Protein AF-A0A8T8I418-F1 (afdb_monomer_lite)

Foldseek 3Di:
DVQLVVLVVVLVVCVVVVNLVSSLVSLVVSLVVLVVVCVVPVVPRLLVNLVSLQSNLVSCVSVVNLVSSLVSLVSSLVSLVVVCVVPVPPRLLVNLVSLQSNLVSCVVVVVLVSSLVSLVVSLVSLVVVCVPDPDPCLQVNLSSLLSNLVSCVVVVVNVVSPVSPVSSLVSLVVVCVVPVVVRVVVNVSD

InterPro domains:
  IPR011990 Tetratricopeptide-like helical domain superfamily [G3DSA:1.25.40.10] (1-85)
  IPR011990 Tetratricopeptide-like helical domain superfamily [G3DSA:1.25.40.10] (86-190)
  IPR011990 Tetratricopeptide-like helical domain superfamily [SSF48452] (49-178)

Secondary structure (DSSP, 8-state):
-HHHHHHHHHHHHHHHTT-HHHHHHHHHHHHHHHHHHHHH-HHHHHHHHHHHHHHHHHHHHHTT-HHHHHHHHHHHHHHHHHHHHH-HHHHHHHHHHHHHHHHHHHHHTT-HHHHHHHHHHHHHHHHHHHTTS-STTHHHHHHHHHHHHHHHHHTT-HHHHHHHHHHHHHHHHHHHHH-HHHHHHHHHH-

Radius of gyration: 17.34 Å; chains: 1; bounding box: 44×36×46 Å

Structure (mmCIF, N/CA/C/O backbone):
data_AF-A0A8T8I418-F1
#
_entry.id   AF-A0A8T8I418-F1
#
loop_
_atom_site.group_PDB
_atom_site.id
_atom_site.type_symbol
_atom_site.label_atom_id
_atom_site.label_alt_id
_atom_site.label_comp_id
_atom_site.label_asym_id
_atom_site.label_entity_id
_atom_site.label_seq_id
_atom_site.pdbx_PDB_ins_code
_atom_site.Cartn_x
_atom_site.Cartn_y
_atom_site.Cartn_z
_atom_site.occupancy
_atom_site.B_iso_or_equiv
_atom_site.auth_seq_id
_atom_site.auth_comp_id
_atom_site.auth_asym_id
_atom_site.auth_atom_id
_atom_site.pdbx_PDB_model_num
ATOM 1 N N . ASN A 1 1 ? 9.747 7.419 -20.511 1.00 74.56 1 ASN A N 1
ATOM 2 C CA . ASN A 1 1 ? 8.479 7.657 -19.805 1.00 74.56 1 ASN A CA 1
ATOM 3 C C . ASN A 1 1 ? 7.263 6.976 -20.473 1.00 74.56 1 ASN A C 1
ATOM 5 O O . ASN A 1 1 ? 6.855 5.932 -19.988 1.00 74.56 1 ASN A O 1
ATOM 9 N N . MET A 1 2 ? 6.770 7.435 -21.639 1.00 86.38 2 MET A N 1
ATOM 10 C CA . MET A 1 2 ? 5.509 6.963 -22.276 1.00 86.38 2 MET A CA 1
ATOM 11 C C . MET A 1 2 ? 5.325 5.432 -22.403 1.00 86.38 2 MET A C 1
ATOM 13 O O . MET A 1 2 ? 4.229 4.919 -22.202 1.00 86.38 2 MET A O 1
ATOM 17 N N . ARG A 1 3 ? 6.383 4.666 -22.715 1.00 88.88 3 ARG A N 1
ATOM 18 C CA . ARG A 1 3 ? 6.287 3.195 -22.812 1.00 88.88 3 ARG A CA 1
ATOM 19 C C . ARG A 1 3 ? 5.953 2.527 -21.471 1.00 88.88 3 ARG A C 1
ATOM 21 O O . ARG A 1 3 ? 5.201 1.561 -21.469 1.00 88.88 3 ARG A O 1
ATOM 28 N N . ALA A 1 4 ? 6.502 3.017 -20.360 1.00 85.69 4 ALA A N 1
ATOM 29 C CA . ALA A 1 4 ? 6.227 2.452 -19.038 1.00 85.69 4 ALA A CA 1
ATOM 30 C C . ALA A 1 4 ? 4.772 2.716 -18.621 1.00 85.69 4 ALA A C 1
ATOM 32 O O . ALA A 1 4 ? 4.088 1.799 -18.189 1.00 85.69 4 ALA A O 1
ATOM 33 N N . GLU A 1 5 ? 4.264 3.925 -18.871 1.00 87.94 5 GLU A N 1
ATOM 34 C CA . GLU A 1 5 ? 2.866 4.291 -18.587 1.00 87.94 5 GLU A CA 1
ATOM 35 C C . GLU A 1 5 ? 1.864 3.450 -19.397 1.00 87.94 5 GLU A C 1
ATOM 37 O O . GLU A 1 5 ? 0.821 3.037 -18.889 1.00 87.94 5 GLU A O 1
ATOM 42 N N . LEU A 1 6 ? 2.190 3.145 -20.658 1.00 90.06 6 LEU A N 1
ATOM 43 C CA . LEU A 1 6 ? 1.378 2.245 -21.479 1.00 90.06 6 LEU A CA 1
ATOM 44 C C . LEU A 1 6 ? 1.355 0.821 -20.914 1.00 90.06 6 LEU A C 1
ATOM 46 O O . LEU A 1 6 ? 0.295 0.197 -20.892 1.00 90.06 6 LEU A O 1
ATOM 50 N N . LEU A 1 7 ? 2.495 0.321 -20.433 1.00 91.00 7 LEU A N 1
ATOM 51 C CA . LEU A 1 7 ? 2.575 -0.986 -19.780 1.00 91.00 7 LEU A CA 1
ATOM 52 C C . LEU A 1 7 ? 1.772 -1.007 -18.466 1.00 91.00 7 LEU A C 1
ATOM 54 O O . LEU A 1 7 ? 1.062 -1.983 -18.226 1.00 91.00 7 LEU A O 1
ATOM 58 N N . ASP A 1 8 ? 1.798 0.079 -17.680 1.00 83.12 8 ASP A N 1
ATOM 59 C CA . ASP A 1 8 ? 0.952 0.298 -16.488 1.00 83.12 8 ASP A CA 1
ATOM 60 C C . ASP A 1 8 ? -0.546 0.207 -16.818 1.00 83.12 8 ASP A C 1
ATOM 62 O O . ASP A 1 8 ? -1.317 -0.471 -16.133 1.00 83.12 8 ASP A O 1
ATOM 66 N N . GLY A 1 9 ? -0.976 0.854 -17.904 1.00 86.88 9 GLY A N 1
ATOM 67 C CA . GLY A 1 9 ? -2.347 0.741 -18.407 1.00 86.88 9 GLY A CA 1
ATOM 68 C C . GLY A 1 9 ? -2.694 -0.672 -18.887 1.00 86.88 9 GLY A C 1
ATOM 69 O O . GLY A 1 9 ? -3.746 -1.208 -18.535 1.00 86.88 9 GLY A O 1
ATOM 70 N N . GLN A 1 10 ? -1.796 -1.295 -19.652 1.00 91.00 10 GLN A N 1
ATOM 71 C CA . GLN A 1 10 ? -1.989 -2.634 -20.205 1.00 91.00 10 GLN A CA 1
ATOM 72 C C . GLN A 1 10 ? -2.127 -3.694 -19.107 1.00 91.00 10 GLN A C 1
ATOM 74 O O . GLN A 1 10 ? -3.020 -4.534 -19.189 1.00 91.00 10 GLN A O 1
ATOM 79 N N . SER A 1 11 ? -1.289 -3.645 -18.070 1.00 89.25 11 SER A N 1
ATOM 80 C CA . SER A 1 11 ? -1.366 -4.586 -16.947 1.00 89.25 11 SER A CA 1
ATOM 81 C C . SER A 1 11 ? -2.719 -4.539 -16.246 1.00 89.25 11 SER A C 1
ATOM 83 O O . SER A 1 11 ? -3.331 -5.584 -16.030 1.00 89.25 11 SER A O 1
ATOM 85 N N . ARG A 1 12 ? -3.238 -3.335 -15.964 1.00 87.69 12 ARG A N 1
ATOM 86 C CA . ARG A 1 12 ? -4.555 -3.175 -15.328 1.00 87.69 12 ARG A CA 1
ATOM 87 C C . ARG A 1 12 ? -5.670 -3.807 -16.161 1.00 87.69 12 ARG A C 1
ATOM 89 O O . ARG A 1 12 ? -6.530 -4.490 -15.613 1.00 87.69 12 ARG A O 1
ATOM 96 N N . ALA A 1 13 ? -5.625 -3.636 -17.483 1.00 89.94 13 ALA A N 1
ATOM 97 C CA . ALA A 1 13 ? -6.574 -4.278 -18.391 1.00 89.94 13 ALA A CA 1
ATOM 98 C C . ALA A 1 13 ? -6.399 -5.807 -18.454 1.00 89.94 13 ALA A C 1
ATOM 100 O O . ALA A 1 13 ? -7.372 -6.542 -18.573 1.00 89.94 13 ALA A O 1
ATOM 101 N N . LEU A 1 14 ? -5.168 -6.314 -18.374 1.00 92.25 14 LEU A N 1
ATOM 102 C CA . LEU A 1 14 ? -4.906 -7.755 -18.370 1.00 92.25 14 LEU A CA 1
ATOM 103 C C . LEU A 1 14 ? -5.371 -8.418 -17.068 1.00 92.25 14 LEU A C 1
ATOM 105 O O . LEU A 1 14 ? -5.985 -9.483 -17.127 1.00 92.25 14 LEU A O 1
ATOM 109 N N . SER A 1 15 ? -5.131 -7.791 -15.914 1.00 86.44 15 SER A N 1
ATOM 110 C CA . SER A 1 15 ? -5.594 -8.298 -14.616 1.00 86.44 15 SER A CA 1
ATOM 111 C C . SER A 1 15 ? -7.127 -8.347 -14.550 1.00 86.44 15 SER A C 1
ATOM 113 O O . SER A 1 15 ? -7.681 -9.385 -14.185 1.00 86.44 15 SER A O 1
ATOM 115 N N . SER A 1 16 ? -7.831 -7.313 -15.037 1.00 89.75 16 SER A N 1
ATOM 116 C CA . SER A 1 16 ? -9.306 -7.317 -15.077 1.00 89.75 16 SER A CA 1
ATOM 117 C C . SER A 1 16 ? -9.894 -8.404 -15.989 1.00 89.75 16 SER A C 1
ATOM 119 O O . SER A 1 16 ? -11.000 -8.883 -15.747 1.00 89.75 16 SER A O 1
ATOM 121 N N . LEU A 1 17 ? -9.138 -8.850 -16.997 1.00 93.31 17 LEU A N 1
ATOM 122 C CA . LEU A 1 17 ? -9.476 -9.989 -17.859 1.00 93.31 17 LEU A CA 1
ATOM 123 C C . LEU A 1 17 ? -9.032 -11.349 -17.283 1.00 93.31 17 LEU A C 1
ATOM 125 O O . LEU A 1 17 ? -9.117 -12.366 -17.970 1.00 93.31 17 LEU A O 1
ATOM 129 N N . GLY A 1 18 ? -8.510 -11.389 -16.054 1.00 91.69 18 GLY A N 1
ATOM 130 C CA . GLY A 1 18 ? -7.998 -12.602 -15.408 1.00 91.69 18 GLY A CA 1
ATOM 131 C C . GLY A 1 18 ? -6.650 -13.091 -15.952 1.00 91.69 18 GLY A C 1
ATOM 132 O O . GLY A 1 18 ? -6.161 -14.145 -15.542 1.00 91.69 18 GLY A O 1
ATOM 133 N N . ARG A 1 19 ? -6.001 -12.331 -16.844 1.00 94.75 19 ARG A N 1
ATOM 134 C CA . ARG A 1 19 ? -4.705 -12.659 -17.464 1.00 94.75 19 ARG A CA 1
ATOM 135 C C . ARG A 1 19 ? -3.535 -12.232 -16.572 1.00 94.75 19 ARG A C 1
ATOM 137 O O . ARG A 1 19 ? -2.648 -11.488 -16.987 1.00 94.75 19 ARG A O 1
ATOM 144 N N . ARG A 1 20 ? -3.524 -12.729 -15.333 1.00 93.56 20 ARG A N 1
ATOM 145 C CA . ARG A 1 20 ? -2.591 -12.321 -14.260 1.00 93.56 20 ARG A CA 1
ATOM 146 C C . ARG A 1 20 ? -1.110 -12.486 -14.630 1.00 93.56 20 ARG A C 1
ATOM 148 O O . ARG A 1 20 ? -0.298 -11.617 -14.334 1.00 93.56 20 ARG A O 1
ATOM 155 N N . GLY A 1 21 ? -0.752 -13.558 -15.343 1.00 95.12 21 GLY A N 1
ATOM 156 C CA . GLY A 1 21 ? 0.629 -13.778 -15.803 1.00 95.12 21 GLY A CA 1
ATOM 157 C C . GLY A 1 21 ? 1.107 -12.760 -16.848 1.00 95.12 21 GLY A C 1
ATOM 158 O O . GLY A 1 21 ? 2.274 -12.357 -16.842 1.00 95.12 21 GLY A O 1
ATOM 159 N N . ASP A 1 22 ? 0.203 -12.295 -17.711 1.00 94.56 22 ASP A N 1
ATOM 160 C CA . ASP A 1 22 ? 0.519 -11.262 -18.697 1.00 94.56 22 ASP A CA 1
ATOM 161 C C . ASP A 1 22 ? 0.625 -9.890 -18.020 1.00 94.56 22 ASP A C 1
ATOM 163 O O . ASP A 1 22 ? 1.558 -9.141 -18.303 1.00 94.56 22 ASP A O 1
ATOM 167 N N . ALA A 1 23 ? -0.274 -9.596 -17.071 1.00 93.69 23 ALA A N 1
ATOM 168 C CA . ALA A 1 23 ? -0.218 -8.387 -16.249 1.00 93.69 23 ALA A CA 1
ATOM 169 C C . ALA A 1 23 ? 1.125 -8.276 -15.504 1.00 93.69 23 ALA A C 1
ATOM 171 O O . ALA A 1 23 ? 1.819 -7.261 -15.602 1.00 93.69 23 ALA A O 1
ATOM 172 N N . TYR A 1 24 ? 1.553 -9.366 -14.858 1.00 96.56 24 TYR A N 1
ATOM 173 C CA . TYR A 1 24 ? 2.873 -9.478 -14.236 1.00 96.56 24 TYR A CA 1
ATOM 174 C C . TYR A 1 24 ? 4.015 -9.189 -15.221 1.00 96.56 24 TYR A C 1
ATOM 176 O O . TYR A 1 24 ? 4.930 -8.426 -14.908 1.00 96.56 24 TYR A O 1
ATOM 184 N N . THR A 1 25 ? 3.959 -9.759 -16.428 1.00 96.56 25 THR A N 1
ATOM 185 C CA . THR A 1 25 ? 5.002 -9.563 -17.446 1.00 96.56 25 THR A CA 1
ATOM 186 C C . THR A 1 25 ? 5.088 -8.099 -17.884 1.00 96.56 25 THR A C 1
ATOM 188 O O . THR A 1 25 ? 6.187 -7.541 -17.907 1.00 96.56 25 THR A O 1
ATOM 191 N N . SER A 1 26 ? 3.947 -7.448 -18.141 1.00 94.50 26 SER A N 1
ATOM 192 C CA . SER A 1 26 ? 3.893 -6.015 -18.456 1.00 94.50 26 SER A CA 1
ATOM 193 C C . SER A 1 26 ? 4.465 -5.153 -17.324 1.00 94.50 26 SER A C 1
ATOM 195 O O . SER A 1 26 ? 5.226 -4.225 -17.593 1.00 94.50 26 SER A O 1
ATOM 197 N N . MET A 1 27 ? 4.159 -5.469 -16.061 1.00 95.31 27 MET A N 1
ATOM 198 C CA . MET A 1 27 ? 4.665 -4.704 -14.909 1.00 95.31 27 MET A CA 1
ATOM 199 C C . MET A 1 27 ? 6.155 -4.874 -14.691 1.00 95.31 27 MET A C 1
ATOM 201 O O . MET A 1 27 ? 6.855 -3.897 -14.424 1.00 95.31 27 MET A O 1
ATOM 205 N N . ARG A 1 28 ? 6.670 -6.089 -14.879 1.00 97.06 28 ARG A N 1
ATOM 206 C CA . ARG A 1 28 ? 8.108 -6.331 -14.802 1.00 97.06 28 ARG A CA 1
ATOM 207 C C . ARG A 1 28 ? 8.863 -5.489 -15.831 1.00 97.06 28 ARG A C 1
ATOM 209 O O . ARG A 1 28 ? 9.886 -4.892 -15.505 1.00 97.06 28 ARG A O 1
ATOM 216 N N . GLU A 1 29 ? 8.353 -5.406 -17.061 1.00 96.75 29 GLU A N 1
ATOM 217 C CA . GLU A 1 29 ? 8.936 -4.545 -18.097 1.00 96.75 29 GLU A CA 1
ATOM 218 C C . GLU A 1 29 ? 8.852 -3.054 -17.739 1.00 96.75 29 GLU A C 1
ATOM 220 O O . GLU A 1 29 ? 9.838 -2.333 -17.915 1.00 96.75 29 GLU A O 1
ATOM 225 N N . ALA A 1 30 ? 7.717 -2.594 -17.202 1.00 96.00 30 ALA A N 1
ATOM 226 C CA . ALA A 1 30 ? 7.544 -1.206 -16.772 1.00 96.00 30 ALA A CA 1
ATOM 227 C C . ALA A 1 30 ? 8.577 -0.815 -15.702 1.00 96.00 30 ALA A C 1
ATOM 229 O O . ALA A 1 30 ? 9.257 0.203 -15.850 1.00 96.00 30 ALA A O 1
ATOM 230 N N . VAL A 1 31 ? 8.769 -1.662 -14.683 1.00 97.50 31 VAL A N 1
ATOM 231 C CA . VAL A 1 31 ? 9.765 -1.450 -13.620 1.00 97.50 31 VAL A CA 1
ATOM 232 C C . VAL A 1 31 ? 11.187 -1.419 -14.181 1.00 97.50 31 VAL A C 1
ATOM 234 O O . VAL A 1 31 ? 11.958 -0.536 -13.814 1.00 97.50 31 VAL A O 1
ATOM 237 N N . ILE A 1 32 ? 11.549 -2.323 -15.100 1.00 97.25 32 ILE A N 1
ATOM 238 C CA . ILE A 1 32 ? 12.883 -2.3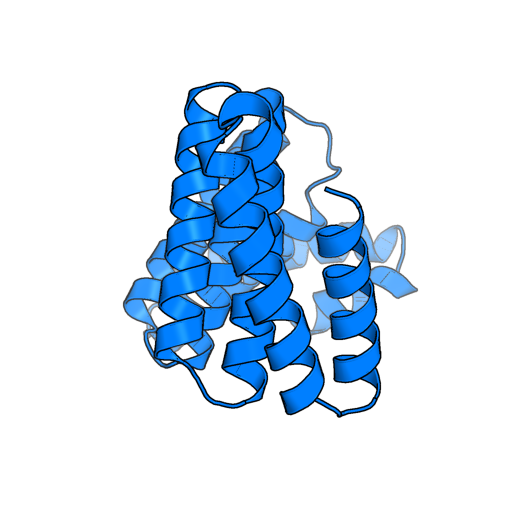19 -15.730 1.00 97.25 32 ILE A CA 1
ATOM 239 C C . ILE A 1 32 ? 13.144 -0.984 -16.441 1.00 97.25 32 ILE A C 1
ATOM 241 O O . ILE A 1 32 ? 14.204 -0.383 -16.255 1.00 97.25 32 ILE A O 1
ATOM 245 N N . ILE A 1 33 ? 12.173 -0.494 -17.216 1.00 96.31 33 ILE A N 1
ATOM 246 C CA . ILE A 1 33 ? 12.288 0.786 -17.926 1.00 96.31 33 ILE A CA 1
ATOM 247 C C . ILE A 1 33 ? 12.384 1.947 -16.929 1.00 96.31 33 ILE A C 1
ATOM 249 O O . ILE A 1 33 ? 13.255 2.804 -17.069 1.00 96.31 33 ILE A O 1
ATOM 253 N N . ARG A 1 34 ? 11.526 1.976 -15.902 1.00 95.56 34 ARG A N 1
ATOM 254 C CA . ARG A 1 34 ? 11.532 3.026 -14.872 1.00 95.56 34 ARG A CA 1
ATOM 255 C C . ARG A 1 34 ? 12.837 3.074 -14.090 1.00 95.56 34 ARG A C 1
ATOM 257 O O . ARG A 1 34 ? 13.337 4.164 -13.845 1.00 95.56 34 ARG A O 1
ATOM 264 N N . ARG A 1 35 ? 13.437 1.925 -13.766 1.00 96.44 35 ARG A N 1
ATOM 265 C CA . ARG A 1 35 ? 14.757 1.875 -13.117 1.00 96.44 35 ARG A CA 1
ATOM 266 C C . ARG A 1 35 ? 15.831 2.524 -13.980 1.00 96.44 35 ARG A C 1
ATOM 268 O O . ARG A 1 35 ? 16.615 3.318 -13.477 1.00 96.44 35 ARG A O 1
ATOM 275 N N . GLN A 1 36 ? 15.856 2.215 -15.276 1.00 96.38 36 GLN A N 1
ATOM 276 C CA . GLN A 1 36 ? 16.820 2.822 -16.198 1.00 96.38 36 GLN A CA 1
ATOM 277 C C . GLN A 1 36 ? 16.638 4.340 -16.294 1.00 96.38 36 GLN A C 1
ATOM 279 O O . GLN A 1 36 ? 17.623 5.072 -16.298 1.00 96.38 36 GLN A O 1
ATOM 284 N N . LEU A 1 37 ? 15.390 4.813 -16.329 1.00 95.38 37 LEU A N 1
ATOM 285 C CA . LEU A 1 37 ? 15.078 6.241 -16.361 1.00 95.38 37 LEU A CA 1
ATOM 286 C C . LEU A 1 37 ? 15.461 6.945 -15.051 1.00 95.38 37 LEU A C 1
ATOM 288 O O . LEU A 1 37 ? 16.086 8.000 -15.102 1.00 95.38 37 LEU A O 1
ATOM 292 N N . ALA A 1 38 ? 15.173 6.337 -13.898 1.00 94.75 38 ALA A N 1
ATOM 293 C CA . ALA A 1 38 ? 15.548 6.861 -12.585 1.00 94.75 38 ALA A CA 1
ATOM 294 C C . ALA A 1 38 ? 17.068 6.922 -12.380 1.00 94.75 38 ALA A C 1
ATOM 296 O O . ALA A 1 38 ? 17.550 7.840 -11.732 1.00 94.75 38 ALA A O 1
ATOM 297 N N . LEU A 1 39 ? 17.840 6.005 -12.973 1.00 94.81 39 LEU A N 1
ATOM 298 C CA . LEU A 1 39 ? 19.305 6.096 -12.971 1.00 94.81 39 LEU A CA 1
ATOM 299 C C . LEU A 1 39 ? 19.829 7.273 -13.807 1.00 94.81 39 LEU A C 1
ATOM 301 O O . LEU A 1 39 ? 20.892 7.806 -13.506 1.00 94.81 39 LEU A O 1
ATOM 305 N N . GLN A 1 40 ? 19.113 7.658 -14.867 1.00 94.56 40 GLN A N 1
ATOM 306 C CA . GLN A 1 40 ? 19.508 8.762 -15.745 1.00 94.56 40 GLN A CA 1
ATOM 307 C C . GLN A 1 40 ? 19.067 10.120 -15.196 1.00 94.56 40 GLN A C 1
ATOM 309 O O . GLN A 1 40 ? 19.822 11.081 -15.292 1.00 94.56 40 GLN A O 1
ATOM 314 N N . ASN A 1 41 ? 17.857 10.195 -14.634 1.00 92.44 41 ASN A N 1
ATOM 315 C CA . ASN A 1 41 ? 17.252 11.423 -14.119 1.00 92.44 41 ASN A CA 1
ATOM 316 C C . ASN A 1 41 ? 16.503 11.138 -12.799 1.00 92.44 41 ASN A C 1
ATOM 318 O O . ASN A 1 41 ? 15.273 11.029 -12.805 1.00 92.44 41 ASN A O 1
ATOM 322 N N . PRO A 1 42 ? 17.216 10.991 -11.665 1.00 89.62 42 PRO A N 1
ATOM 323 C CA . PRO A 1 42 ? 16.603 10.614 -10.389 1.00 89.62 42 PRO A CA 1
ATOM 324 C C . PRO A 1 42 ? 15.469 11.550 -9.955 1.00 89.62 42 PRO A C 1
ATOM 326 O O . PRO A 1 42 ? 14.396 11.079 -9.574 1.00 89.62 42 PRO A O 1
ATOM 329 N N . ASP A 1 43 ? 15.669 12.861 -10.088 1.00 86.25 43 ASP A N 1
ATOM 330 C CA . ASP A 1 43 ? 14.738 13.879 -9.585 1.00 86.25 43 ASP A CA 1
ATOM 331 C C . ASP A 1 43 ? 13.359 13.829 -10.262 1.00 86.25 43 ASP A C 1
ATOM 333 O O . ASP A 1 43 ? 12.350 14.143 -9.637 1.00 86.25 43 ASP A O 1
ATOM 337 N N . SER A 1 44 ? 13.291 13.420 -11.534 1.00 87.44 44 SER A N 1
ATOM 338 C CA . SER A 1 44 ? 12.038 13.399 -12.300 1.00 87.44 44 SER A CA 1
ATOM 339 C C . SER A 1 44 ? 11.405 12.014 -12.431 1.00 87.44 44 SER A C 1
ATOM 341 O O . SER A 1 44 ? 10.207 11.915 -12.693 1.00 87.44 44 SER A O 1
ATOM 343 N N . GLU A 1 45 ? 12.174 10.935 -12.271 1.00 92.25 45 GLU A N 1
ATOM 344 C CA . GLU A 1 45 ? 11.717 9.581 -12.618 1.00 92.25 45 GLU A CA 1
ATOM 345 C C . GLU A 1 45 ? 11.530 8.656 -11.404 1.00 92.25 45 GLU A C 1
ATOM 347 O O . GLU A 1 45 ? 10.847 7.635 -11.517 1.00 92.25 45 GLU A O 1
ATOM 352 N N . THR A 1 46 ? 12.062 9.004 -10.226 1.00 93.38 46 THR A N 1
ATOM 353 C CA . THR A 1 46 ? 11.912 8.198 -8.994 1.00 93.38 46 THR A CA 1
ATOM 354 C C . THR A 1 46 ? 10.457 8.062 -8.547 1.00 93.38 46 THR A C 1
ATOM 356 O O . THR A 1 46 ? 10.028 6.962 -8.201 1.00 93.38 46 THR A O 1
ATOM 359 N N . HIS A 1 47 ? 9.656 9.127 -8.642 1.00 93.56 47 HIS A N 1
ATOM 360 C CA . HIS A 1 47 ? 8.221 9.055 -8.349 1.00 93.56 47 HIS A CA 1
ATOM 361 C C . HIS A 1 47 ? 7.496 8.050 -9.262 1.00 93.56 47 HIS A C 1
ATOM 363 O O . HIS A 1 47 ? 6.732 7.208 -8.790 1.00 93.56 47 HIS A O 1
ATOM 369 N N . GLY A 1 48 ? 7.782 8.086 -10.567 1.00 93.12 48 GLY A N 1
ATOM 370 C CA . GLY A 1 48 ? 7.219 7.138 -11.529 1.00 93.12 48 GLY A CA 1
ATOM 371 C C . GLY A 1 48 ? 7.675 5.697 -11.280 1.00 93.12 48 GLY A C 1
ATOM 372 O O . GLY A 1 48 ? 6.890 4.767 -11.453 1.00 93.12 48 GLY A O 1
ATOM 373 N N . LEU A 1 49 ? 8.921 5.502 -10.836 1.00 96.31 49 LEU A N 1
ATOM 374 C CA . LEU A 1 49 ? 9.423 4.192 -10.423 1.00 96.31 49 LEU A CA 1
ATOM 375 C C . LEU A 1 49 ? 8.657 3.645 -9.211 1.00 96.31 49 LEU A C 1
ATOM 377 O O . LEU A 1 49 ? 8.264 2.480 -9.241 1.00 96.31 49 LEU A O 1
ATOM 381 N N . ALA A 1 50 ? 8.395 4.466 -8.191 1.00 96.75 50 ALA A N 1
ATOM 382 C CA . ALA A 1 50 ? 7.632 4.047 -7.013 1.00 96.75 50 ALA A CA 1
ATOM 383 C C . ALA A 1 50 ? 6.208 3.583 -7.374 1.00 96.75 50 ALA A C 1
ATOM 385 O O . ALA A 1 50 ? 5.759 2.542 -6.892 1.00 96.75 50 ALA A O 1
ATOM 386 N N . ILE A 1 51 ? 5.532 4.290 -8.289 1.00 93.38 51 ILE A N 1
ATOM 387 C CA . ILE A 1 51 ? 4.207 3.894 -8.796 1.00 93.38 51 ILE A CA 1
ATOM 388 C C . ILE A 1 51 ? 4.270 2.524 -9.485 1.00 93.38 51 ILE A C 1
ATOM 390 O O . ILE A 1 51 ? 3.491 1.627 -9.155 1.00 93.38 51 ILE A O 1
ATOM 394 N N . SER A 1 52 ? 5.198 2.331 -10.429 1.00 95.12 52 SER A N 1
ATOM 395 C CA . SER A 1 52 ? 5.303 1.055 -11.149 1.00 95.12 52 SER A CA 1
ATOM 396 C C . SER A 1 52 ? 5.718 -0.099 -10.225 1.00 95.12 52 SER A C 1
ATOM 398 O O . SER A 1 52 ? 5.252 -1.218 -10.421 1.00 95.12 52 SER A O 1
ATOM 400 N N . LEU A 1 53 ? 6.542 0.149 -9.198 1.00 97.94 53 LEU A N 1
ATOM 401 C CA . LEU A 1 53 ? 6.898 -0.851 -8.182 1.00 97.94 53 LEU A CA 1
ATOM 402 C C . LEU A 1 53 ? 5.688 -1.287 -7.344 1.00 97.94 53 LEU A C 1
ATOM 404 O O . LEU A 1 53 ? 5.502 -2.483 -7.133 1.00 97.94 53 LEU A O 1
ATOM 408 N N . ASN A 1 54 ? 4.837 -0.346 -6.926 1.00 95.19 54 ASN A N 1
ATOM 409 C CA . ASN A 1 54 ? 3.593 -0.632 -6.204 1.00 95.19 54 ASN A CA 1
ATOM 410 C C . ASN A 1 54 ? 2.648 -1.513 -7.051 1.00 95.19 54 ASN A C 1
ATOM 412 O O . ASN A 1 54 ? 2.197 -2.571 -6.611 1.00 95.19 54 ASN A O 1
ATOM 416 N N . ASN A 1 55 ? 2.442 -1.156 -8.323 1.00 93.25 55 ASN A N 1
ATOM 417 C CA . ASN A 1 55 ? 1.624 -1.956 -9.244 1.00 93.25 55 ASN A CA 1
ATOM 418 C C . ASN A 1 55 ? 2.233 -3.341 -9.519 1.00 93.25 55 ASN A C 1
ATOM 420 O O . ASN A 1 55 ? 1.522 -4.347 -9.571 1.00 93.25 55 ASN A O 1
ATOM 424 N N . PHE A 1 56 ? 3.556 -3.407 -9.681 1.00 97.12 56 PHE A N 1
ATOM 425 C CA . PHE A 1 56 ? 4.276 -4.664 -9.850 1.00 97.12 56 PHE A CA 1
ATOM 426 C C . PHE A 1 56 ? 4.154 -5.566 -8.622 1.00 97.12 56 PHE A C 1
ATOM 428 O O . PHE A 1 56 ? 4.029 -6.781 -8.783 1.00 97.12 56 PHE A O 1
ATOM 435 N N . ALA A 1 57 ? 4.128 -4.998 -7.414 1.00 97.00 57 ALA A N 1
ATOM 436 C CA . ALA A 1 57 ? 3.929 -5.761 -6.193 1.00 97.00 57 ALA A CA 1
ATOM 437 C C . ALA A 1 57 ? 2.569 -6.474 -6.188 1.00 97.00 57 ALA A C 1
ATOM 439 O O . ALA A 1 57 ? 2.516 -7.688 -5.986 1.00 97.00 57 ALA A O 1
ATOM 440 N N . PHE A 1 58 ? 1.482 -5.769 -6.512 1.00 92.44 58 PHE A N 1
ATOM 441 C CA . PHE A 1 58 ? 0.159 -6.393 -6.620 1.00 92.44 58 PHE A CA 1
ATOM 442 C C . PHE A 1 58 ? 0.094 -7.446 -7.732 1.00 92.44 58 PHE A C 1
ATOM 444 O O . PHE A 1 58 ? -0.366 -8.560 -7.488 1.00 92.44 58 PHE A O 1
ATOM 451 N N . ALA A 1 59 ? 0.628 -7.153 -8.922 1.00 94.19 59 ALA A N 1
ATOM 452 C CA . ALA A 1 59 ? 0.661 -8.127 -10.016 1.00 94.19 59 ALA A CA 1
ATOM 453 C C . ALA A 1 59 ? 1.478 -9.387 -9.660 1.00 94.19 59 ALA A C 1
ATOM 455 O O . ALA A 1 59 ? 1.134 -10.494 -10.072 1.00 94.19 59 ALA A O 1
ATOM 456 N N . SER A 1 60 ? 2.548 -9.236 -8.873 1.00 96.50 60 SER A N 1
ATOM 457 C CA . SER A 1 60 ? 3.357 -10.351 -8.364 1.00 96.50 60 SER A CA 1
ATOM 458 C C . SER A 1 60 ? 2.588 -11.177 -7.331 1.00 96.50 60 SER A C 1
ATOM 460 O O . SER A 1 60 ? 2.611 -12.409 -7.376 1.00 96.50 60 SER A O 1
ATOM 462 N N . LEU A 1 61 ? 1.853 -10.517 -6.434 1.00 92.69 61 LEU A N 1
ATOM 463 C CA . LEU A 1 61 ? 1.015 -11.180 -5.438 1.00 92.69 61 LEU A CA 1
ATOM 464 C C . LEU A 1 61 ? -0.103 -12.010 -6.085 1.00 92.69 61 LEU A C 1
ATOM 466 O O . LEU A 1 61 ? -0.322 -13.151 -5.683 1.00 92.69 61 LEU A O 1
ATOM 470 N N . GLU A 1 62 ? -0.751 -11.488 -7.130 1.00 91.12 62 GLU A N 1
ATOM 471 C CA . GLU A 1 62 ? -1.827 -12.172 -7.867 1.00 91.12 62 GLU A CA 1
ATOM 472 C C . GLU A 1 62 ? -1.407 -13.520 -8.479 1.00 91.12 62 GLU A C 1
ATOM 474 O O . GLU A 1 62 ? -2.253 -14.386 -8.718 1.00 91.12 62 GLU A O 1
ATOM 479 N N . ILE A 1 63 ? -0.110 -13.711 -8.733 1.00 94.88 63 ILE A N 1
ATOM 480 C CA . ILE A 1 63 ? 0.463 -14.969 -9.233 1.00 94.88 63 ILE A CA 1
ATOM 481 C C . ILE A 1 63 ? 1.230 -15.751 -8.153 1.00 94.88 63 ILE A C 1
ATOM 483 O O . ILE A 1 63 ? 1.979 -16.675 -8.472 1.00 94.88 63 ILE A O 1
ATOM 487 N N . GLY A 1 64 ? 1.066 -15.386 -6.878 1.00 94.50 64 GLY A N 1
ATOM 488 C CA . GLY A 1 64 ? 1.655 -16.077 -5.730 1.00 94.50 64 GLY A CA 1
ATOM 489 C C . GLY A 1 64 ? 3.134 -15.772 -5.476 1.00 94.50 64 GLY A C 1
ATOM 490 O O . GLY A 1 64 ? 3.772 -16.466 -4.685 1.00 94.50 64 GLY A O 1
ATOM 491 N N . ARG A 1 65 ? 3.710 -14.743 -6.110 1.00 97.00 65 ARG A N 1
ATOM 492 C CA . ARG A 1 65 ? 5.108 -14.330 -5.901 1.00 97.00 65 ARG A CA 1
ATOM 493 C C . ARG A 1 65 ? 5.235 -13.353 -4.735 1.00 97.00 65 ARG A C 1
ATOM 495 O O . ARG A 1 65 ? 5.590 -12.191 -4.906 1.00 97.00 65 ARG A O 1
ATOM 502 N N . VAL A 1 66 ? 4.949 -13.856 -3.538 1.00 95.81 66 VAL A N 1
ATOM 503 C CA . VAL A 1 66 ? 4.851 -13.060 -2.304 1.00 95.81 66 VAL A CA 1
ATOM 504 C C . VAL A 1 66 ? 6.140 -12.297 -1.978 1.00 95.81 66 VAL A C 1
ATOM 506 O O . VAL A 1 66 ? 6.088 -11.096 -1.739 1.00 95.81 66 VAL A O 1
ATOM 509 N N . GLU A 1 67 ? 7.303 -12.950 -2.007 1.00 96.75 67 GLU A N 1
ATOM 510 C CA . GLU A 1 67 ? 8.572 -12.282 -1.659 1.00 96.75 67 GLU A CA 1
ATOM 511 C C . GLU A 1 67 ? 8.981 -11.215 -2.686 1.00 96.75 67 GLU A C 1
ATOM 513 O O . GLU A 1 67 ? 9.521 -10.175 -2.319 1.00 96.75 67 GLU A O 1
ATOM 518 N N . GLU A 1 68 ? 8.680 -11.434 -3.971 1.00 97.75 68 GLU A N 1
ATOM 519 C CA . GLU A 1 68 ? 8.913 -10.435 -5.025 1.00 97.75 68 GLU A CA 1
ATOM 520 C C . GLU A 1 68 ? 7.986 -9.229 -4.845 1.00 97.75 68 GLU A C 1
ATOM 522 O O . GLU A 1 68 ? 8.427 -8.085 -4.967 1.00 97.75 68 GLU A O 1
ATOM 527 N N . ALA A 1 69 ? 6.725 -9.481 -4.480 1.00 97.31 69 ALA A N 1
ATOM 528 C CA . ALA A 1 69 ? 5.776 -8.430 -4.157 1.00 97.31 69 ALA A CA 1
ATOM 529 C C . ALA A 1 69 ? 6.248 -7.586 -2.968 1.00 97.31 69 ALA A C 1
ATOM 531 O O . ALA A 1 69 ? 6.255 -6.358 -3.047 1.00 97.31 69 ALA A O 1
ATOM 532 N N . LEU A 1 70 ? 6.675 -8.236 -1.881 1.00 97.44 70 LEU A N 1
ATOM 533 C CA . LEU A 1 70 ? 7.166 -7.552 -0.685 1.00 97.44 70 LEU A CA 1
ATOM 534 C C . LEU A 1 70 ? 8.405 -6.714 -0.996 1.00 97.44 70 LEU A C 1
ATOM 536 O O . LEU A 1 70 ? 8.438 -5.542 -0.636 1.00 97.44 70 LEU A O 1
ATOM 540 N N . ALA A 1 71 ? 9.378 -7.268 -1.724 1.00 97.75 71 ALA A N 1
ATOM 541 C CA . ALA A 1 71 ? 10.575 -6.531 -2.118 1.00 97.75 71 ALA A CA 1
ATOM 542 C C . ALA A 1 71 ? 10.236 -5.271 -2.933 1.00 97.75 71 ALA A C 1
ATOM 544 O O . ALA A 1 71 ? 10.743 -4.189 -2.635 1.00 97.75 71 ALA A O 1
ATOM 545 N N . ALA A 1 72 ? 9.340 -5.391 -3.919 1.00 98.12 72 ALA A N 1
ATOM 546 C CA . ALA A 1 72 ? 8.915 -4.260 -4.738 1.00 98.12 72 ALA A CA 1
ATOM 547 C C . ALA A 1 72 ? 8.168 -3.192 -3.921 1.00 98.12 72 ALA A C 1
ATOM 549 O O . ALA A 1 72 ? 8.442 -2.001 -4.073 1.00 98.12 72 ALA A O 1
ATOM 550 N N . MET A 1 73 ? 7.271 -3.602 -3.019 1.00 97.88 73 MET A N 1
ATOM 551 C CA . MET A 1 73 ? 6.527 -2.674 -2.163 1.00 97.88 73 MET A CA 1
ATOM 552 C C . MET A 1 73 ? 7.441 -1.960 -1.155 1.00 97.88 73 MET A C 1
ATOM 554 O O . MET A 1 73 ? 7.339 -0.751 -0.972 1.00 97.88 73 MET A O 1
ATOM 558 N N . THR A 1 74 ? 8.380 -2.675 -0.529 1.00 97.50 74 THR A N 1
ATOM 559 C CA . THR A 1 74 ? 9.359 -2.078 0.394 1.00 97.50 74 THR A CA 1
ATOM 560 C C . THR A 1 74 ? 10.244 -1.047 -0.305 1.00 97.50 74 THR A C 1
ATOM 562 O O . THR A 1 74 ? 10.556 -0.001 0.270 1.00 97.50 74 THR A O 1
ATOM 565 N N . GLU A 1 75 ? 10.629 -1.304 -1.554 1.00 98.12 75 GLU A N 1
ATOM 566 C CA . GLU A 1 75 ? 11.373 -0.332 -2.347 1.00 98.12 75 GLU A CA 1
ATOM 567 C C . GLU A 1 75 ? 10.525 0.895 -2.698 1.00 98.12 75 GLU A C 1
ATOM 569 O O . GLU A 1 75 ? 10.998 2.018 -2.525 1.00 98.12 75 GLU A O 1
ATOM 574 N N . ALA A 1 76 ? 9.267 0.708 -3.113 1.00 97.88 76 ALA A N 1
ATOM 575 C CA . ALA A 1 76 ? 8.348 1.819 -3.363 1.00 97.88 76 ALA A CA 1
ATOM 576 C C . ALA A 1 76 ? 8.188 2.714 -2.121 1.00 97.88 76 ALA A C 1
ATOM 578 O O . ALA A 1 76 ? 8.314 3.935 -2.228 1.00 97.88 76 ALA A O 1
ATOM 579 N N . ASN A 1 77 ? 7.997 2.120 -0.937 1.00 97.31 77 ASN A N 1
ATOM 580 C CA . ASN A 1 77 ? 7.904 2.862 0.325 1.00 97.31 77 ASN A CA 1
ATOM 581 C C . ASN A 1 77 ? 9.194 3.621 0.638 1.00 97.31 77 ASN A C 1
ATOM 583 O O . ASN A 1 77 ? 9.139 4.762 1.085 1.00 97.31 77 ASN A O 1
ATOM 587 N N . SER A 1 78 ? 10.354 3.010 0.384 1.00 97.62 78 SER A N 1
ATOM 588 C CA . SER A 1 78 ? 11.653 3.653 0.611 1.00 97.62 78 SER A CA 1
ATOM 589 C C . SER A 1 78 ? 11.840 4.875 -0.294 1.00 97.62 78 SER A C 1
ATOM 591 O O . SER A 1 78 ? 12.318 5.909 0.167 1.00 97.62 78 SER A O 1
ATOM 593 N N . ILE A 1 79 ? 11.401 4.795 -1.555 1.00 97.69 79 ILE A 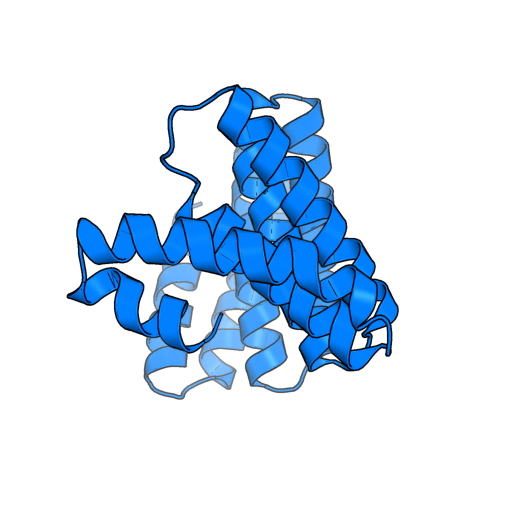N 1
ATOM 594 C CA . ILE A 1 79 ? 11.408 5.938 -2.479 1.00 97.69 79 ILE A CA 1
ATOM 595 C C . ILE A 1 79 ? 10.442 7.027 -1.996 1.00 97.69 79 ILE A C 1
ATOM 597 O O . ILE A 1 79 ? 10.825 8.193 -1.930 1.00 97.69 79 ILE A O 1
ATOM 601 N N . TYR A 1 80 ? 9.205 6.680 -1.624 1.00 97.50 80 TYR A N 1
ATOM 602 C CA . TYR A 1 80 ? 8.255 7.674 -1.113 1.00 97.50 80 TYR A CA 1
ATOM 603 C C . TYR A 1 80 ? 8.724 8.331 0.184 1.00 97.50 80 TYR A C 1
ATOM 605 O O . TYR A 1 80 ? 8.469 9.519 0.373 1.00 97.50 80 TYR A O 1
ATOM 613 N N . LEU A 1 81 ? 9.436 7.599 1.043 1.00 96.81 81 LEU A N 1
ATOM 614 C CA . LEU A 1 81 ? 10.028 8.153 2.255 1.00 96.81 81 LEU A CA 1
ATOM 615 C C . LEU A 1 81 ? 11.047 9.241 1.895 1.00 96.81 81 LEU A C 1
ATOM 617 O O . LEU A 1 81 ? 10.882 10.381 2.323 1.00 96.81 81 LEU A O 1
ATOM 621 N N . GLN A 1 82 ? 12.006 8.934 1.018 1.00 96.38 82 GLN A N 1
ATOM 622 C CA . GLN A 1 82 ? 13.016 9.892 0.540 1.00 96.38 82 GLN A CA 1
ATOM 623 C C . GLN A 1 82 ? 12.391 11.115 -0.150 1.00 96.38 82 GLN A C 1
ATOM 625 O O . GLN A 1 82 ? 12.791 12.258 0.092 1.00 96.38 82 GLN A O 1
ATOM 630 N N . LEU A 1 83 ? 11.378 10.892 -0.992 1.00 95.31 83 LEU A N 1
ATOM 631 C CA . LEU A 1 83 ? 10.649 11.970 -1.659 1.00 95.31 83 LEU A CA 1
ATOM 632 C C . LEU A 1 83 ? 9.910 12.856 -0.647 1.00 95.31 83 LEU A C 1
ATOM 634 O O . LEU A 1 83 ? 9.918 14.075 -0.785 1.00 95.31 83 LEU A O 1
ATOM 638 N N . SER A 1 84 ? 9.313 12.268 0.393 1.00 94.50 84 SER A N 1
ATOM 639 C CA . SER A 1 84 ? 8.615 13.017 1.444 1.00 94.50 84 SER A CA 1
ATOM 640 C C . SER A 1 84 ? 9.547 13.800 2.366 1.00 94.50 84 SER A C 1
ATOM 642 O O . SER A 1 84 ? 9.139 14.830 2.883 1.00 94.50 84 SER A O 1
ATOM 644 N N . GLU A 1 85 ? 10.791 13.357 2.558 1.00 94.38 85 GLU A N 1
ATOM 645 C CA . GLU A 1 85 ? 11.804 14.120 3.298 1.00 94.38 85 GLU A CA 1
ATOM 646 C C . GLU A 1 85 ? 12.230 15.374 2.522 1.00 94.38 85 GLU A C 1
ATOM 648 O O . GLU A 1 85 ? 12.517 16.409 3.123 1.00 94.38 85 GLU A O 1
ATOM 653 N N . SER A 1 86 ? 12.231 15.288 1.188 1.00 93.00 86 SER A N 1
ATOM 654 C CA . SER A 1 86 ? 12.630 16.378 0.290 1.00 93.00 86 SER A CA 1
ATOM 655 C C . SER A 1 86 ? 11.491 17.366 0.017 1.00 93.00 86 SER A C 1
ATOM 657 O O . SER A 1 86 ? 11.698 18.577 0.060 1.00 93.00 86 SER A O 1
ATOM 659 N N . ASP A 1 87 ? 10.283 16.859 -0.240 1.00 91.69 87 ASP A N 1
ATOM 660 C CA . ASP A 1 87 ? 9.068 17.657 -0.415 1.00 91.69 87 ASP A CA 1
ATOM 661 C C . ASP A 1 87 ? 7.863 16.981 0.266 1.00 91.69 87 ASP A C 1
ATOM 663 O O . ASP A 1 87 ? 7.073 16.262 -0.368 1.00 91.69 87 ASP A O 1
ATOM 667 N N . PRO A 1 88 ? 7.684 17.227 1.579 1.00 90.12 88 PRO A N 1
ATOM 668 C CA . PRO A 1 88 ? 6.589 16.638 2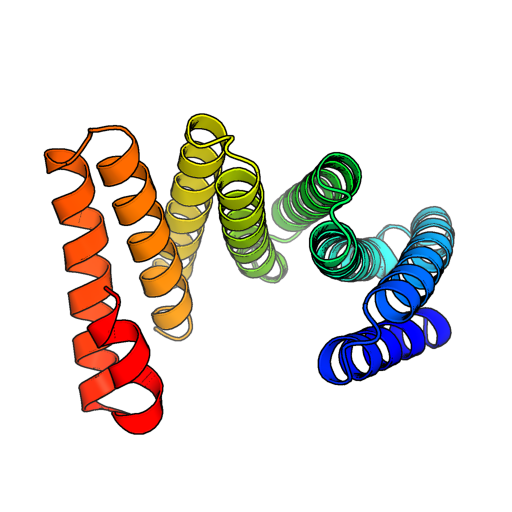.337 1.00 90.12 88 PRO A CA 1
ATOM 669 C C . PRO A 1 88 ? 5.213 16.986 1.762 1.00 90.12 88 PRO A C 1
ATOM 671 O O . PRO A 1 88 ? 4.296 16.165 1.802 1.00 90.12 88 PRO A O 1
ATOM 674 N N . SER A 1 89 ? 5.056 18.196 1.216 1.00 88.44 89 SER A N 1
ATOM 675 C CA . SER A 1 89 ? 3.762 18.705 0.757 1.00 88.44 89 SER A CA 1
ATOM 676 C C . SER A 1 89 ? 3.211 17.928 -0.440 1.00 88.44 89 SER A C 1
ATOM 678 O O . SER A 1 89 ? 2.000 17.738 -0.540 1.00 88.44 89 SER A O 1
ATOM 680 N N . GLN A 1 90 ? 4.098 17.427 -1.304 1.00 89.19 90 GLN A N 1
ATOM 681 C CA . GLN A 1 90 ? 3.728 16.660 -2.492 1.00 89.19 90 GLN A CA 1
ATOM 682 C C . GLN A 1 90 ? 3.673 15.146 -2.244 1.00 89.19 90 GLN A C 1
ATOM 684 O O . GLN A 1 90 ? 2.952 14.426 -2.942 1.00 89.19 90 GLN A O 1
ATOM 689 N N . HIS A 1 91 ? 4.425 14.632 -1.265 1.00 92.94 91 HIS A N 1
ATOM 690 C CA . HIS A 1 91 ? 4.673 13.190 -1.170 1.00 92.94 91 HIS A CA 1
ATOM 691 C C . HIS A 1 91 ? 4.192 12.512 0.112 1.00 92.94 91 HIS A C 1
ATOM 693 O O . HIS A 1 91 ? 4.068 11.289 0.099 1.00 92.94 91 HIS A O 1
ATOM 699 N N . LEU A 1 92 ? 3.828 13.239 1.174 1.00 92.94 92 LEU A N 1
ATOM 700 C CA . LEU A 1 92 ? 3.336 12.607 2.408 1.00 92.94 92 LEU A CA 1
ATOM 701 C C . LEU A 1 92 ? 2.069 11.766 2.193 1.00 92.94 92 LEU A C 1
ATOM 703 O O . LEU A 1 92 ? 1.960 10.684 2.762 1.00 92.94 92 LEU A O 1
ATOM 707 N N . GLN A 1 93 ? 1.137 12.210 1.341 1.00 93.62 93 GLN A N 1
ATOM 708 C CA . GLN A 1 93 ? -0.059 11.417 1.019 1.00 93.62 93 GLN A CA 1
ATOM 709 C C . GLN A 1 93 ? 0.308 10.111 0.305 1.00 93.62 93 GLN A C 1
ATOM 711 O O . GLN A 1 93 ? -0.230 9.052 0.623 1.00 93.62 93 GLN A O 1
ATOM 716 N N . ASN A 1 94 ? 1.249 10.177 -0.640 1.00 94.38 94 ASN A N 1
ATOM 717 C CA . ASN A 1 94 ? 1.726 8.993 -1.344 1.00 94.38 94 ASN A CA 1
ATOM 718 C C . ASN A 1 94 ? 2.446 8.032 -0.387 1.00 94.38 94 ASN A C 1
ATOM 720 O O . ASN A 1 94 ? 2.244 6.823 -0.469 1.00 94.38 94 ASN A O 1
ATOM 724 N N . LEU A 1 95 ? 3.228 8.565 0.558 1.00 96.38 95 LEU A N 1
ATOM 725 C CA . LEU A 1 95 ? 3.871 7.770 1.598 1.00 96.38 95 LEU A CA 1
ATOM 726 C C . LEU A 1 95 ? 2.835 7.060 2.484 1.00 96.38 95 LEU A C 1
ATOM 728 O O . LEU A 1 95 ? 2.959 5.855 2.695 1.00 96.38 95 LEU A O 1
ATOM 732 N N . ALA A 1 96 ? 1.799 7.767 2.944 1.00 96.56 96 ALA A N 1
ATOM 733 C CA . ALA A 1 96 ? 0.723 7.189 3.754 1.00 96.56 96 ALA A CA 1
ATOM 734 C C . ALA A 1 96 ? 0.040 6.016 3.032 1.00 96.56 96 ALA A C 1
ATOM 736 O O . ALA A 1 96 ? -0.025 4.906 3.560 1.00 96.56 96 ALA A O 1
ATOM 737 N N . MET A 1 97 ? -0.351 6.232 1.773 1.00 95.69 97 MET A N 1
ATOM 738 C CA . MET A 1 97 ? -0.964 5.202 0.932 1.00 95.69 97 MET A CA 1
ATOM 739 C C . MET A 1 97 ? -0.032 4.003 0.710 1.00 95.69 97 MET A C 1
ATOM 741 O O . MET A 1 97 ? -0.464 2.851 0.743 1.00 95.69 97 MET A O 1
ATOM 745 N N . SER A 1 98 ? 1.266 4.253 0.523 1.00 96.81 98 SER A N 1
ATOM 746 C CA . SER A 1 98 ? 2.263 3.194 0.347 1.00 96.81 98 SER A CA 1
ATOM 747 C C . SER A 1 98 ? 2.410 2.317 1.603 1.00 96.81 98 SER A C 1
ATOM 749 O O . SER A 1 98 ? 2.528 1.093 1.505 1.00 96.81 98 SER A O 1
ATOM 751 N N . PHE A 1 99 ? 2.294 2.900 2.802 1.00 98.44 99 PHE A N 1
ATOM 752 C CA . PHE A 1 99 ? 2.247 2.141 4.053 1.00 98.44 99 PHE A CA 1
ATOM 753 C C . PHE A 1 99 ? 0.960 1.321 4.197 1.00 98.44 99 PHE A C 1
ATOM 755 O O . PHE A 1 99 ? 1.047 0.157 4.587 1.00 98.44 99 PHE A O 1
ATOM 762 N N . SER A 1 100 ? -0.204 1.854 3.806 1.00 97.88 100 SER A N 1
ATOM 763 C CA . SER A 1 100 ? -1.458 1.083 3.771 1.00 97.88 100 SER A CA 1
ATOM 764 C C . SER A 1 100 ? -1.363 -0.130 2.841 1.00 97.88 100 SER A C 1
ATOM 766 O O . SER A 1 100 ? -1.757 -1.236 3.216 1.00 97.88 100 SER A O 1
ATOM 768 N N . ASN A 1 101 ? -0.777 0.042 1.653 1.00 96.62 101 ASN A N 1
ATOM 769 C CA . ASN A 1 101 ? -0.578 -1.053 0.703 1.00 96.62 101 ASN A CA 1
ATOM 770 C C . ASN A 1 101 ? 0.417 -2.098 1.226 1.00 96.62 101 ASN A C 1
ATOM 772 O O . ASN A 1 101 ? 0.178 -3.301 1.094 1.00 96.62 101 ASN A O 1
ATOM 776 N N . LEU A 1 102 ? 1.512 -1.655 1.852 1.00 97.94 102 LEU A N 1
ATOM 777 C CA . LEU A 1 102 ? 2.470 -2.553 2.490 1.00 97.94 102 LEU A CA 1
ATOM 778 C C . LEU A 1 102 ? 1.818 -3.349 3.626 1.00 97.94 102 LEU A C 1
ATOM 780 O O . LEU A 1 102 ? 2.026 -4.558 3.706 1.00 97.94 102 LEU A O 1
ATOM 784 N N . ALA A 1 103 ? 0.992 -2.711 4.458 1.00 98.12 103 ALA A N 1
ATOM 785 C CA . ALA A 1 103 ? 0.252 -3.385 5.521 1.00 98.12 103 ALA A CA 1
ATOM 786 C C . ALA A 1 103 ? -0.670 -4.479 4.966 1.00 98.12 103 ALA A C 1
ATOM 788 O O . ALA A 1 103 ? -0.635 -5.613 5.443 1.00 98.12 103 ALA A O 1
ATOM 789 N N . ALA A 1 104 ? -1.435 -4.178 3.912 1.00 95.69 104 ALA A N 1
ATOM 790 C CA . ALA A 1 104 ? -2.304 -5.154 3.259 1.00 95.69 104 ALA A CA 1
ATOM 791 C C . ALA A 1 104 ? -1.512 -6.346 2.689 1.00 95.69 104 ALA A C 1
ATOM 793 O O . ALA A 1 104 ? -1.902 -7.500 2.869 1.00 95.69 104 ALA A O 1
ATOM 794 N N . LEU A 1 105 ? -0.370 -6.086 2.049 1.00 96.31 105 LEU A N 1
ATOM 795 C CA . LEU A 1 105 ? 0.490 -7.124 1.479 1.00 96.31 105 LEU A CA 1
ATOM 796 C C . LEU A 1 105 ? 1.141 -8.009 2.558 1.00 96.31 105 LEU A C 1
ATOM 798 O O . LEU A 1 105 ? 1.181 -9.238 2.442 1.00 96.31 105 LEU A O 1
ATOM 802 N N . LEU A 1 106 ? 1.626 -7.398 3.640 1.00 97.25 106 LEU A N 1
ATOM 803 C CA . LEU A 1 106 ? 2.158 -8.108 4.804 1.00 97.25 106 LEU A CA 1
ATOM 804 C C . LEU A 1 106 ? 1.072 -8.951 5.480 1.00 97.25 106 LEU A C 1
ATOM 806 O O . LEU A 1 106 ? 1.319 -10.101 5.840 1.00 97.25 106 LEU A O 1
ATOM 810 N N . HIS A 1 107 ? -0.149 -8.426 5.583 1.00 96.19 107 HIS A N 1
ATOM 811 C CA . HIS A 1 107 ? -1.277 -9.165 6.132 1.00 96.19 107 HIS A CA 1
ATOM 812 C C . HIS A 1 107 ? -1.605 -10.401 5.279 1.00 96.19 107 HIS A C 1
ATOM 814 O O . HIS A 1 107 ? -1.633 -11.515 5.803 1.00 96.19 107 HIS A O 1
ATOM 820 N N . GLN A 1 108 ? -1.749 -10.237 3.960 1.00 92.50 108 GLN A N 1
ATOM 821 C CA . GLN A 1 108 ? -2.038 -11.346 3.039 1.00 92.50 108 GLN A CA 1
ATOM 822 C C . GLN A 1 108 ? -0.934 -12.415 3.010 1.00 92.50 108 GLN A C 1
ATOM 824 O O . GLN A 1 108 ? -1.211 -13.584 2.753 1.00 92.50 108 GLN A O 1
ATOM 829 N N . SER A 1 109 ? 0.311 -12.037 3.312 1.00 91.75 109 SER A N 1
ATOM 830 C CA . SER A 1 109 ? 1.442 -12.967 3.438 1.00 91.75 109 SER A CA 1
ATOM 831 C C . SER A 1 109 ? 1.592 -13.596 4.831 1.00 91.75 109 SER A C 1
ATOM 833 O O . SER A 1 109 ? 2.517 -14.375 5.058 1.00 91.75 109 SER A O 1
ATOM 835 N N . GLY A 1 110 ? 0.694 -13.286 5.773 1.00 93.38 110 GLY A N 1
ATOM 836 C CA . GLY A 1 110 ? 0.702 -13.822 7.137 1.00 93.38 110 GLY A CA 1
ATOM 837 C C . GLY A 1 110 ? 1.675 -13.130 8.098 1.00 93.38 110 GLY A C 1
ATOM 838 O O . GLY A 1 110 ? 1.783 -13.537 9.257 1.00 93.38 110 GLY A O 1
ATOM 839 N N . ARG A 1 111 ? 2.356 -12.061 7.669 1.00 96.19 111 ARG A N 1
ATOM 840 C CA . ARG A 1 111 ? 3.323 -11.285 8.464 1.00 96.19 111 ARG A CA 1
ATOM 841 C C . ARG A 1 111 ? 2.616 -10.230 9.321 1.00 96.19 111 ARG A C 1
ATOM 843 O O . ARG A 1 111 ? 2.848 -9.032 9.189 1.00 96.19 111 ARG A O 1
ATOM 850 N N . ARG A 1 112 ? 1.716 -10.681 10.200 1.00 96.31 112 ARG A N 1
ATOM 851 C CA . ARG A 1 112 ? 0.767 -9.817 10.934 1.00 96.31 112 ARG A CA 1
ATOM 852 C C . ARG A 1 112 ? 1.416 -8.739 11.805 1.00 96.31 112 ARG A C 1
ATOM 854 O O . ARG A 1 112 ? 0.883 -7.641 11.886 1.00 96.31 112 ARG A O 1
ATOM 861 N N . VAL A 1 113 ? 2.547 -9.032 12.448 1.00 97.88 113 VAL A N 1
ATOM 862 C CA . VAL A 1 113 ? 3.253 -8.050 13.297 1.00 97.88 113 VAL A CA 1
ATOM 863 C C . VAL A 1 113 ? 3.820 -6.907 12.453 1.00 97.88 113 VAL A C 1
ATOM 865 O O . VAL A 1 113 ? 3.616 -5.742 12.783 1.00 97.88 113 VAL A O 1
ATOM 868 N N . ASP A 1 114 ? 4.457 -7.232 11.328 1.00 97.88 114 ASP A N 1
ATOM 869 C CA . ASP A 1 114 ? 4.983 -6.229 10.398 1.00 97.88 114 ASP A CA 1
ATOM 870 C C . ASP A 1 114 ? 3.839 -5.447 9.734 1.00 97.88 114 ASP A C 1
ATOM 872 O O . ASP A 1 114 ? 3.927 -4.232 9.558 1.00 97.88 114 ASP A O 1
ATOM 876 N N . ALA A 1 115 ? 2.741 -6.136 9.395 1.00 98.31 115 ALA A N 1
ATOM 877 C CA . ALA A 1 115 ? 1.538 -5.513 8.852 1.00 98.31 115 ALA A CA 1
ATOM 878 C C . ALA A 1 115 ? 0.961 -4.476 9.818 1.00 98.31 115 ALA A C 1
ATOM 880 O O . ALA A 1 115 ? 0.614 -3.375 9.396 1.00 98.31 115 ALA A O 1
ATOM 881 N N . LEU A 1 116 ? 0.896 -4.812 11.112 1.00 98.62 116 LEU A N 1
ATOM 882 C CA . LEU A 1 116 ? 0.414 -3.906 12.146 1.00 98.62 116 LEU A CA 1
ATOM 883 C C . LEU A 1 116 ? 1.277 -2.643 12.221 1.00 98.62 116 LEU A C 1
ATOM 885 O O . LEU A 1 116 ? 0.734 -1.542 12.221 1.00 98.62 116 LEU A O 1
ATOM 889 N N . ALA A 1 117 ? 2.603 -2.798 12.223 1.00 98.38 117 ALA A N 1
ATOM 890 C CA . ALA A 1 117 ? 3.523 -1.665 12.245 1.00 98.38 117 ALA A CA 1
ATOM 891 C C . ALA A 1 117 ? 3.360 -0.767 11.005 1.00 98.38 117 ALA A C 1
ATOM 893 O O . ALA A 1 117 ? 3.367 0.456 11.115 1.00 98.38 117 ALA A O 1
ATOM 894 N N . ALA A 1 118 ? 3.176 -1.353 9.817 1.00 98.44 118 ALA A N 1
ATOM 895 C CA . ALA A 1 118 ? 2.918 -0.585 8.601 1.00 98.44 118 ALA A CA 1
ATOM 896 C C . ALA A 1 118 ? 1.558 0.142 8.642 1.00 98.44 118 ALA A C 1
ATOM 898 O O . ALA A 1 118 ? 1.477 1.297 8.227 1.00 98.44 118 ALA A O 1
ATOM 899 N N . ALA A 1 119 ? 0.510 -0.497 9.172 1.00 98.50 119 ALA A N 1
ATOM 900 C CA . ALA A 1 119 ? -0.816 0.108 9.306 1.00 98.50 119 ALA A CA 1
ATOM 901 C C . ALA A 1 119 ? -0.816 1.287 10.291 1.00 98.50 119 ALA A C 1
ATOM 9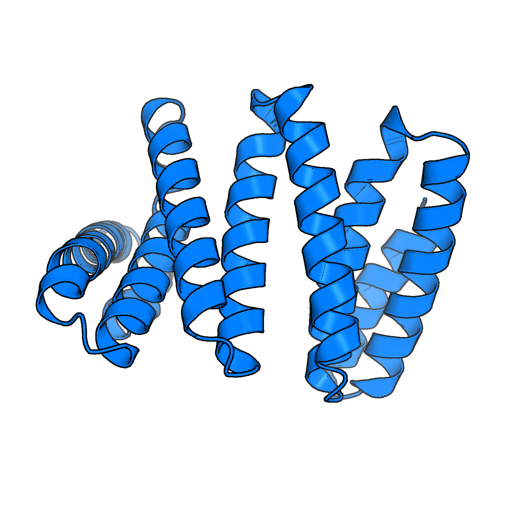03 O O . ALA A 1 119 ? -1.377 2.335 9.981 1.00 98.50 119 ALA A O 1
ATOM 904 N N . GLU A 1 120 ? -0.133 1.148 11.431 1.00 98.38 120 GLU A N 1
ATOM 905 C CA . GLU A 1 120 ? 0.054 2.228 12.410 1.00 98.38 120 GLU A CA 1
ATOM 906 C C . GLU A 1 120 ? 0.722 3.448 11.760 1.00 98.38 120 GLU A C 1
ATOM 908 O O . GLU A 1 120 ? 0.200 4.560 11.822 1.00 98.38 120 GLU A O 1
ATOM 913 N N . ARG A 1 121 ? 1.813 3.226 11.010 1.00 98.19 121 ARG A N 1
ATOM 914 C CA . ARG A 1 121 ? 2.496 4.301 10.275 1.00 98.19 121 ARG A CA 1
ATOM 915 C C . ARG A 1 121 ? 1.604 4.994 9.249 1.00 98.19 121 ARG A C 1
ATOM 917 O O . ARG A 1 121 ? 1.729 6.204 9.075 1.00 98.19 121 ARG A O 1
ATOM 924 N N . ALA A 1 122 ? 0.735 4.257 8.559 1.00 98.06 122 ALA A N 1
ATOM 925 C CA . ALA A 1 122 ? -0.209 4.856 7.621 1.00 98.06 122 ALA A CA 1
ATOM 926 C C . ALA A 1 122 ? -1.205 5.776 8.342 1.00 98.06 122 ALA A C 1
ATOM 928 O O . ALA A 1 122 ? -1.399 6.915 7.917 1.00 98.06 122 ALA A O 1
ATOM 929 N N . VAL A 1 123 ? -1.790 5.304 9.449 1.00 97.44 123 VAL A N 1
ATOM 930 C CA . VAL A 1 123 ? -2.740 6.069 10.271 1.00 97.44 123 VAL A CA 1
ATOM 931 C C . VAL A 1 123 ? -2.103 7.361 10.789 1.00 97.44 123 VAL A C 1
ATOM 933 O O . VAL A 1 123 ? -2.678 8.432 10.598 1.00 97.44 123 VAL A O 1
ATOM 936 N N . ASP A 1 124 ? -0.891 7.291 11.345 1.00 95.75 124 ASP A N 1
ATOM 937 C CA . ASP A 1 124 ? -0.160 8.466 11.841 1.00 95.75 124 ASP A CA 1
ATOM 938 C C . ASP A 1 124 ? 0.053 9.527 10.750 1.00 95.75 124 ASP A C 1
ATOM 940 O O . ASP A 1 124 ? -0.146 10.727 10.967 1.00 95.75 124 ASP A O 1
ATOM 944 N N . LEU A 1 125 ? 0.440 9.091 9.546 1.00 95.31 125 LEU A N 1
ATOM 945 C CA . LEU A 1 125 ? 0.654 9.988 8.412 1.00 95.31 125 LEU A CA 1
ATOM 946 C C . LEU A 1 125 ? -0.654 10.631 7.942 1.00 95.31 125 LEU A C 1
ATOM 948 O O . LEU A 1 125 ? -0.679 11.835 7.676 1.00 95.31 125 LEU A O 1
ATOM 952 N N . TYR A 1 126 ? -1.741 9.861 7.860 1.00 95.38 126 TYR A N 1
ATOM 953 C CA . TYR A 1 126 ? -3.050 10.393 7.486 1.00 95.38 126 TYR A CA 1
ATOM 954 C C . TYR A 1 126 ? -3.587 11.396 8.513 1.00 95.38 126 TYR A C 1
ATOM 956 O O . TYR A 1 126 ? -4.090 12.448 8.110 1.00 95.38 126 TYR A O 1
ATOM 964 N N . TYR A 1 127 ? -3.411 11.146 9.815 1.00 91.12 127 TYR A N 1
ATOM 965 C CA . TYR A 1 127 ? -3.743 12.127 10.854 1.00 91.12 127 TYR A CA 1
ATOM 966 C C . TYR A 1 127 ? -2.969 13.435 10.664 1.00 91.12 127 TYR A C 1
ATOM 968 O O . TYR A 1 127 ? -3.577 14.504 10.567 1.00 91.12 127 TYR A O 1
ATOM 976 N N . GLY A 1 128 ? -1.643 13.359 10.505 1.00 90.31 128 GLY A N 1
ATOM 977 C CA . GLY A 1 128 ? -0.807 14.544 10.291 1.00 90.31 128 GLY A CA 1
ATOM 978 C C . GLY A 1 128 ? -1.125 15.316 9.000 1.00 90.31 128 GLY A C 1
ATOM 979 O O . GLY A 1 128 ? -0.836 16.513 8.904 1.00 90.31 128 GLY A O 1
ATOM 980 N N . LEU A 1 129 ? -1.720 14.657 8.000 1.00 90.31 129 LEU A N 1
ATOM 981 C CA . LEU A 1 129 ? -2.190 15.286 6.764 1.00 90.31 129 LEU A CA 1
ATOM 982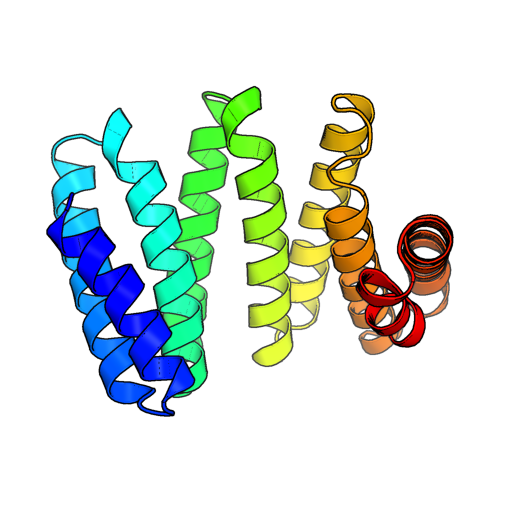 C C . LEU A 1 129 ? -3.542 15.990 6.931 1.00 90.31 129 LEU A C 1
ATOM 984 O O . LEU A 1 129 ? -3.720 17.077 6.382 1.00 90.31 129 LEU A O 1
ATOM 988 N N . ILE A 1 130 ? -4.484 15.408 7.675 1.00 86.50 130 ILE A N 1
ATOM 989 C CA . ILE A 1 130 ? -5.831 15.976 7.865 1.00 86.50 130 ILE A CA 1
ATOM 990 C C . ILE A 1 130 ? -5.803 17.238 8.723 1.00 86.50 130 ILE A C 1
ATOM 992 O O . ILE A 1 130 ? -6.523 18.188 8.415 1.00 86.50 130 ILE A O 1
ATOM 996 N N . GLU A 1 131 ? -4.908 17.315 9.711 1.00 79.75 131 GLU A N 1
ATOM 997 C CA . GLU A 1 131 ? -4.668 18.561 10.454 1.00 79.75 131 GLU A CA 1
ATOM 998 C C . GLU A 1 131 ? -4.270 19.729 9.532 1.00 79.75 131 GLU A C 1
ATOM 1000 O O . GLU A 1 131 ? -4.492 20.895 9.860 1.00 79.75 131 GLU A O 1
ATOM 1005 N N . LYS A 1 132 ? -3.703 19.424 8.356 1.00 74.00 132 LYS A N 1
ATOM 1006 C CA . LYS A 1 132 ? -3.183 20.403 7.393 1.00 74.00 132 LYS A CA 1
ATOM 1007 C C . LYS A 1 132 ? -4.067 20.590 6.160 1.00 74.00 132 LYS A C 1
ATOM 1009 O O . LYS A 1 132 ? -3.908 21.596 5.471 1.00 74.00 132 LYS A O 1
ATOM 1014 N N . ASN A 1 133 ? -4.961 19.648 5.845 1.00 63.84 133 ASN A N 1
ATOM 1015 C CA . ASN A 1 133 ? -5.673 19.618 4.567 1.00 63.84 133 ASN A CA 1
ATOM 1016 C C . ASN A 1 133 ? -7.133 19.153 4.735 1.00 63.84 133 ASN A C 1
ATOM 1018 O O . ASN A 1 133 ? -7.413 17.989 5.008 1.00 63.84 133 ASN A O 1
ATOM 1022 N N . GLN A 1 134 ? -8.062 20.094 4.548 1.00 60.47 134 GLN A N 1
ATOM 1023 C CA . GLN A 1 134 ? -9.501 20.019 4.843 1.00 60.47 134 GLN A CA 1
ATOM 1024 C C . GLN A 1 134 ? -10.218 18.770 4.278 1.00 60.47 134 GLN A C 1
ATOM 1026 O O . GLN A 1 134 ? -10.739 18.789 3.162 1.00 60.47 134 GLN A O 1
ATOM 1031 N N . GLY A 1 135 ? -10.281 17.689 5.061 1.00 68.00 135 GLY A N 1
ATOM 1032 C CA . GLY A 1 135 ? -11.259 16.593 4.957 1.00 68.00 135 GLY A CA 1
ATOM 1033 C C . GLY A 1 135 ? -11.158 15.628 3.764 1.00 68.00 135 GLY A C 1
ATOM 1034 O O . GLY A 1 135 ? -11.737 14.549 3.816 1.00 68.00 135 GLY A O 1
ATOM 1035 N N . LYS A 1 136 ? -10.416 15.948 2.695 1.00 83.69 136 LYS A N 1
ATOM 1036 C CA . LYS A 1 136 ? -10.374 15.110 1.473 1.00 83.69 136 LYS A CA 1
ATOM 1037 C C . LYS A 1 136 ? -9.808 13.704 1.683 1.00 83.69 136 LYS A C 1
ATOM 1039 O O . LYS A 1 136 ? -10.106 12.819 0.894 1.00 83.69 136 LYS A O 1
ATOM 1044 N N . LEU A 1 137 ? -8.992 13.524 2.718 1.00 90.19 137 LEU A N 1
ATOM 1045 C CA . LEU A 1 137 ? -8.323 12.261 3.036 1.00 90.19 137 LEU A CA 1
ATOM 1046 C C . LEU A 1 137 ? -9.046 11.467 4.129 1.00 90.19 137 LEU A C 1
ATOM 1048 O O . LEU A 1 137 ? -8.518 10.467 4.601 1.00 90.19 137 LEU A O 1
ATOM 1052 N N . LEU A 1 138 ? -10.243 11.900 4.543 1.00 92.12 138 LEU A N 1
ATOM 1053 C CA . LEU A 1 138 ? -11.046 11.176 5.528 1.00 92.12 138 LEU A CA 1
ATOM 1054 C C . LEU A 1 138 ? -11.364 9.733 5.093 1.00 92.12 138 LEU A C 1
ATOM 1056 O O . LEU A 1 138 ? -11.171 8.848 5.922 1.00 92.12 138 LEU A O 1
ATOM 1060 N N . PRO A 1 139 ? -11.753 9.446 3.829 1.00 93.19 139 PRO A N 1
ATOM 1061 C CA . PRO A 1 139 ? -11.975 8.063 3.403 1.00 93.19 139 PRO A CA 1
ATOM 1062 C C . PRO A 1 139 ? -10.715 7.193 3.516 1.00 93.19 139 PRO A C 1
ATOM 1064 O O . PRO A 1 139 ? -10.786 6.058 3.982 1.00 93.19 139 PRO A O 1
ATOM 1067 N N . ASP A 1 140 ? -9.555 7.738 3.134 1.00 93.94 140 ASP A N 1
ATOM 1068 C CA . ASP A 1 140 ? -8.279 7.024 3.215 1.00 93.94 140 ASP A CA 1
ATOM 1069 C C . ASP A 1 140 ? -7.873 6.760 4.677 1.00 93.94 140 ASP A C 1
ATOM 1071 O O . ASP A 1 140 ? -7.433 5.657 5.009 1.00 93.94 140 ASP A O 1
ATOM 1075 N N . LEU A 1 141 ? -8.065 7.746 5.568 1.00 95.25 141 LEU A N 1
ATOM 1076 C CA . LEU A 1 141 ? -7.829 7.581 7.004 1.00 95.25 141 LEU A CA 1
ATOM 1077 C C . LEU A 1 141 ? -8.753 6.512 7.594 1.00 95.25 141 LEU A C 1
ATOM 1079 O O . LEU A 1 141 ? -8.274 5.652 8.324 1.00 95.25 141 LEU A O 1
ATOM 1083 N N . ALA A 1 142 ? -10.045 6.524 7.258 1.00 95.88 142 ALA A N 1
ATOM 1084 C CA . ALA A 1 142 ? -10.999 5.532 7.750 1.00 95.88 142 ALA A CA 1
ATOM 1085 C C . ALA A 1 142 ? -10.610 4.108 7.323 1.00 95.88 142 ALA A C 1
ATOM 1087 O O . ALA A 1 142 ? -10.565 3.203 8.158 1.00 95.88 142 ALA A O 1
ATOM 1088 N N . GLY A 1 143 ? -10.218 3.922 6.059 1.00 96.00 143 GLY A N 1
ATOM 1089 C CA . GLY A 1 143 ? -9.731 2.635 5.563 1.00 96.00 143 GLY A CA 1
ATOM 1090 C C . GLY A 1 143 ? -8.450 2.176 6.269 1.00 96.00 143 GLY A C 1
ATOM 1091 O O . GLY A 1 143 ? -8.332 1.014 6.664 1.00 96.00 143 GLY A O 1
ATOM 1092 N N . ALA A 1 144 ? -7.496 3.087 6.490 1.00 97.00 144 ALA A N 1
ATOM 1093 C CA . ALA A 1 144 ? -6.275 2.790 7.238 1.00 97.00 144 ALA A CA 1
ATOM 1094 C C . ALA A 1 144 ? -6.565 2.435 8.709 1.00 97.00 144 ALA A C 1
ATOM 1096 O O . ALA A 1 144 ? -6.021 1.452 9.217 1.00 97.00 144 ALA A O 1
ATOM 1097 N N . SER A 1 145 ? -7.453 3.181 9.375 1.00 97.75 145 SER A N 1
ATOM 1098 C CA . SER A 1 145 ? -7.880 2.924 10.755 1.00 97.75 145 SER A CA 1
ATOM 1099 C C . SER A 1 145 ? -8.592 1.576 10.894 1.00 97.75 145 SER A C 1
ATOM 1101 O O . SER A 1 145 ? -8.292 0.839 11.833 1.00 97.75 145 SER A O 1
ATOM 1103 N N . ASN A 1 146 ? -9.453 1.202 9.940 1.00 97.00 146 ASN A N 1
ATOM 1104 C CA . ASN A 1 146 ? -10.123 -0.102 9.940 1.00 97.00 146 ASN A CA 1
ATOM 1105 C C . ASN A 1 146 ? -9.126 -1.267 9.783 1.00 97.00 146 ASN A C 1
ATOM 1107 O O . ASN A 1 146 ? -9.166 -2.253 10.525 1.00 97.00 146 ASN A O 1
ATOM 1111 N N . ASN A 1 147 ? -8.165 -1.134 8.862 1.00 96.62 147 ASN A N 1
ATOM 1112 C CA . ASN A 1 147 ? -7.106 -2.131 8.681 1.00 96.62 147 ASN A CA 1
ATOM 1113 C C . ASN A 1 147 ? -6.247 -2.282 9.945 1.00 96.62 147 ASN A C 1
ATOM 1115 O O . ASN A 1 147 ? -5.929 -3.401 10.353 1.00 96.62 147 ASN A O 1
ATOM 1119 N N . PHE A 1 148 ? -5.899 -1.166 10.590 1.00 98.38 148 PHE A N 1
ATOM 1120 C CA . PHE A 1 148 ? -5.159 -1.169 11.849 1.00 98.38 148 PHE A CA 1
ATOM 1121 C C . PHE A 1 148 ? -5.952 -1.849 12.976 1.00 98.38 148 PHE A C 1
ATOM 1123 O O . PHE A 1 148 ? -5.413 -2.720 13.663 1.00 98.38 148 PHE A O 1
ATOM 1130 N N . ALA A 1 149 ? -7.245 -1.537 13.114 1.00 98.12 149 ALA A N 1
ATOM 1131 C CA . ALA A 1 149 ? -8.135 -2.177 14.082 1.00 98.12 149 ALA A CA 1
ATOM 1132 C C . ALA A 1 149 ? -8.229 -3.695 13.872 1.00 98.12 149 ALA A C 1
ATOM 1134 O O . ALA A 1 149 ? -8.095 -4.469 14.822 1.00 98.12 149 ALA A O 1
ATOM 1135 N N . THR A 1 150 ? -8.401 -4.122 12.620 1.00 97.69 150 THR A N 1
ATOM 1136 C CA . THR A 1 150 ? -8.469 -5.540 12.247 1.00 97.69 150 THR A CA 1
ATOM 1137 C C . THR A 1 150 ? -7.192 -6.272 12.657 1.00 97.69 150 THR A C 1
ATOM 1139 O O . THR A 1 150 ? -7.252 -7.303 13.327 1.00 97.69 150 THR A O 1
ATOM 1142 N N . LEU A 1 151 ? -6.022 -5.708 12.341 1.00 98.38 151 LEU A N 1
ATOM 1143 C CA . LEU A 1 151 ? -4.729 -6.303 12.690 1.00 98.38 151 LEU A CA 1
ATOM 1144 C C . LEU A 1 151 ? -4.502 -6.379 14.207 1.00 98.38 151 LEU A C 1
ATOM 1146 O O . LEU A 1 151 ? -3.979 -7.383 14.697 1.00 98.38 151 LEU A O 1
ATOM 1150 N N . LEU A 1 152 ? -4.927 -5.363 14.966 1.00 98.50 152 LEU A N 1
ATOM 1151 C CA . LEU A 1 152 ? -4.906 -5.402 16.432 1.00 98.50 152 LEU A CA 1
ATOM 1152 C C . LEU A 1 152 ? -5.768 -6.552 16.965 1.00 98.50 152 LEU A C 1
ATOM 1154 O O . LEU A 1 152 ? -5.300 -7.349 17.784 1.00 98.50 152 LEU A O 1
ATOM 1158 N N . ALA A 1 153 ? -7.002 -6.678 16.475 1.00 97.88 153 ALA A N 1
ATOM 1159 C CA . ALA A 1 153 ? -7.929 -7.718 16.904 1.00 97.88 153 ALA A CA 1
ATOM 1160 C C . ALA A 1 153 ? -7.411 -9.131 16.582 1.00 97.88 153 ALA A C 1
ATOM 1162 O O . ALA A 1 153 ? -7.483 -10.020 17.437 1.00 97.88 153 ALA A O 1
ATOM 1163 N N . GLU A 1 154 ? -6.841 -9.334 15.390 1.00 97.56 154 GLU A N 1
ATOM 1164 C CA . GLU A 1 154 ? -6.231 -10.603 14.975 1.00 97.56 154 GLU A CA 1
ATOM 1165 C C . GLU A 1 154 ? -5.020 -11.001 15.827 1.00 97.56 154 GLU A C 1
ATOM 1167 O O . GLU A 1 154 ? -4.783 -12.189 16.056 1.00 97.56 154 GLU A O 1
ATOM 1172 N N . LEU A 1 155 ? -4.269 -10.020 16.332 1.00 98.00 155 LEU A N 1
ATOM 1173 C CA . LEU A 1 155 ? -3.149 -10.230 17.253 1.00 98.00 155 LEU A CA 1
ATOM 1174 C C . LEU A 1 155 ? -3.592 -10.348 18.723 1.00 98.00 155 LEU A C 1
ATOM 1176 O O . LEU A 1 155 ? -2.751 -10.424 19.617 1.00 98.00 155 LEU A O 1
ATOM 1180 N N . GLY A 1 156 ? -4.901 -10.377 18.992 1.00 97.81 156 GLY A N 1
ATOM 1181 C CA . GLY A 1 156 ? -5.468 -10.515 20.335 1.00 97.81 156 GLY A CA 1
ATOM 1182 C C . GLY A 1 156 ? -5.544 -9.211 21.135 1.00 97.81 156 GLY A C 1
ATOM 1183 O O . GLY A 1 156 ? -6.034 -9.226 22.263 1.00 97.81 156 GLY A O 1
ATOM 1184 N N . ARG A 1 157 ? -5.139 -8.076 20.555 1.00 98.00 157 ARG A N 1
ATOM 1185 C CA . ARG A 1 157 ? -5.156 -6.733 21.163 1.00 98.00 157 ARG A CA 1
ATOM 1186 C C . ARG A 1 157 ? -6.525 -6.061 20.991 1.00 98.00 157 ARG A C 1
ATOM 1188 O O . ARG A 1 157 ? -6.643 -4.952 20.481 1.00 98.00 157 ARG A O 1
ATOM 1195 N N . ARG A 1 158 ? -7.590 -6.767 21.387 1.00 96.31 158 ARG A N 1
ATOM 1196 C CA . ARG A 1 158 ? -8.989 -6.380 21.106 1.00 96.31 158 ARG A CA 1
ATOM 1197 C C . ARG A 1 158 ? -9.434 -5.082 21.773 1.00 96.31 158 ARG A C 1
ATOM 1199 O O . ARG A 1 158 ? -10.272 -4.380 21.229 1.00 96.31 158 ARG A O 1
ATOM 1206 N N . GLU A 1 159 ? -8.916 -4.770 22.956 1.00 97.44 159 GLU A N 1
ATOM 1207 C CA . GLU A 1 159 ? -9.242 -3.503 23.624 1.00 97.44 159 GLU A CA 1
ATOM 1208 C C . GLU A 1 159 ? -8.649 -2.319 22.853 1.00 97.44 159 GLU A C 1
ATOM 1210 O O . GLU A 1 159 ? -9.316 -1.311 22.638 1.00 97.44 159 GLU A O 1
ATOM 1215 N N . GLU A 1 160 ? -7.426 -2.482 22.349 1.00 97.69 160 GLU A N 1
ATOM 1216 C CA . GLU A 1 160 ? -6.721 -1.460 21.576 1.00 97.69 160 GLU A CA 1
ATOM 1217 C C . GLU A 1 160 ? -7.337 -1.259 20.185 1.00 97.69 160 GLU A C 1
ATOM 1219 O O . GLU A 1 160 ? -7.256 -0.160 19.643 1.00 97.69 160 GLU A O 1
ATOM 1224 N N . SER A 1 161 ? -8.004 -2.275 19.615 1.00 97.62 161 SER A N 1
ATOM 1225 C CA . SER A 1 161 ? -8.689 -2.142 18.321 1.00 97.62 161 SER A CA 1
ATOM 1226 C C . SER A 1 161 ? -9.953 -1.281 18.373 1.00 97.62 161 SER A C 1
ATOM 1228 O O . SER A 1 161 ? -10.373 -0.782 17.333 1.00 97.62 161 SER A O 1
ATOM 1230 N N . LEU A 1 162 ? -10.568 -1.095 19.550 1.00 97.75 162 LEU A N 1
ATOM 1231 C CA . LEU A 1 162 ? -11.851 -0.387 19.673 1.00 97.75 162 LEU A CA 1
ATOM 1232 C C . LEU A 1 162 ? -11.761 1.078 19.237 1.00 97.75 162 LEU A C 1
ATOM 1234 O O . LEU A 1 162 ? -12.658 1.563 18.558 1.00 97.75 162 LEU A O 1
ATOM 1238 N N . GLY A 1 163 ? -10.680 1.772 19.604 1.00 97.31 163 GLY A N 1
ATOM 1239 C CA . GLY A 1 163 ? -10.484 3.179 19.245 1.00 97.31 163 GLY A CA 1
ATOM 1240 C C . GLY A 1 163 ? -10.393 3.389 17.729 1.00 97.31 163 GLY A C 1
ATOM 1241 O O . GLY A 1 163 ? -11.211 4.125 17.177 1.00 97.31 163 GLY A O 1
ATOM 1242 N N . PRO A 1 164 ? -9.447 2.727 17.033 1.00 96.81 164 PRO A N 1
ATOM 1243 C CA . PRO A 1 164 ? -9.323 2.833 15.582 1.00 96.81 164 PRO A CA 1
ATOM 1244 C C . PRO A 1 164 ? -10.561 2.344 14.814 1.00 96.81 164 PRO A C 1
ATOM 1246 O O . PRO A 1 164 ? -10.924 2.971 13.821 1.00 96.81 164 PRO A O 1
ATOM 1249 N N . ALA A 1 165 ? -11.238 1.283 15.279 1.00 97.44 165 ALA A N 1
ATOM 1250 C CA . ALA A 1 165 ? -12.486 0.816 14.666 1.00 97.44 165 ALA A CA 1
ATOM 1251 C C . ALA A 1 165 ? -13.592 1.872 14.782 1.00 97.44 165 ALA A C 1
ATOM 1253 O O . ALA A 1 165 ? -14.182 2.264 13.779 1.00 97.44 165 ALA A O 1
ATOM 1254 N N . GLN A 1 166 ? -13.819 2.401 15.990 1.00 97.75 166 GLN A N 1
ATOM 1255 C CA . GLN A 1 166 ? -14.829 3.435 16.208 1.00 97.75 166 GLN A CA 1
ATOM 1256 C C . GLN A 1 166 ? -14.550 4.676 15.357 1.00 97.75 166 GLN A C 1
ATOM 1258 O O . GLN A 1 166 ? -15.460 5.217 14.740 1.00 97.75 166 GLN A O 1
ATOM 1263 N N . HIS A 1 167 ? -13.287 5.087 15.260 1.00 95.12 167 HIS A N 1
ATOM 1264 C CA . HIS A 1 167 ? -12.900 6.223 14.435 1.00 95.12 167 HIS A CA 1
ATOM 1265 C C . HIS A 1 167 ? -13.197 6.003 12.939 1.00 95.12 167 HIS A C 1
ATOM 1267 O O . HIS A 1 167 ? -13.669 6.918 12.264 1.00 95.12 167 HIS A O 1
ATOM 1273 N N . ALA A 1 168 ? -12.963 4.792 12.418 1.00 96.62 168 ALA A N 1
ATOM 1274 C CA . ALA A 1 168 ? -13.333 4.445 11.046 1.00 96.62 168 ALA A CA 1
ATOM 1275 C C . ALA A 1 168 ? -14.858 4.484 10.842 1.00 96.62 168 ALA A C 1
ATOM 1277 O O . ALA A 1 168 ? -15.322 5.081 9.869 1.00 96.62 168 ALA A O 1
ATOM 1278 N N . VAL A 1 169 ? -15.628 3.913 11.777 1.00 97.75 169 VAL A N 1
ATOM 1279 C CA . VAL A 1 169 ? -17.101 3.921 11.755 1.00 97.75 169 VAL A CA 1
ATOM 1280 C C . VAL A 1 169 ? -17.652 5.344 11.768 1.00 97.75 169 VAL A C 1
ATOM 1282 O O . VAL A 1 169 ? -18.555 5.647 10.990 1.00 97.75 169 VAL A O 1
ATOM 1285 N N . ASP A 1 170 ? -17.113 6.225 12.612 1.00 96.62 170 ASP A N 1
ATOM 1286 C CA . ASP A 1 170 ? -17.564 7.616 12.715 1.00 96.62 170 ASP A CA 1
ATOM 1287 C C . ASP A 1 170 ? -17.361 8.350 11.380 1.00 96.62 170 ASP A C 1
ATOM 1289 O O . ASP A 1 170 ? -18.298 8.943 10.840 1.00 96.62 170 ASP A O 1
ATOM 1293 N N . ILE A 1 171 ? -16.170 8.225 10.780 1.00 95.31 171 ILE A N 1
ATOM 1294 C CA . ILE A 1 171 ? -15.875 8.838 9.480 1.00 95.31 171 ILE A CA 1
ATOM 1295 C C . ILE A 1 171 ? -16.769 8.263 8.375 1.00 95.31 171 ILE A C 1
ATOM 1297 O O . ILE A 1 171 ? -17.365 9.024 7.609 1.00 95.31 171 ILE A O 1
ATOM 1301 N N . TYR A 1 172 ? -16.871 6.936 8.261 1.00 96.88 172 TYR A N 1
ATOM 1302 C CA . TYR A 1 172 ? -17.695 6.321 7.221 1.00 96.88 172 TYR A CA 1
ATOM 1303 C C . TYR A 1 172 ? -19.184 6.616 7.412 1.00 96.88 172 TYR A C 1
ATOM 1305 O O . TYR A 1 172 ? -19.898 6.749 6.420 1.00 96.88 172 TYR A O 1
ATOM 1313 N N . SER A 1 173 ? -19.650 6.799 8.649 1.00 96.62 173 SER A N 1
ATOM 1314 C CA . SER A 1 173 ? -21.023 7.222 8.943 1.00 96.62 173 SER A CA 1
ATOM 1315 C C . SER A 1 173 ? -21.303 8.625 8.410 1.00 96.62 173 SER A C 1
ATOM 1317 O O . SER A 1 173 ? -22.301 8.823 7.713 1.00 96.62 173 SER A O 1
ATOM 1319 N N . ASP A 1 174 ? -20.416 9.586 8.674 1.00 95.00 174 ASP A N 1
ATOM 1320 C CA . ASP A 1 174 ? -20.550 10.958 8.171 1.00 95.00 174 ASP A CA 1
ATOM 1321 C C . ASP A 1 174 ? -20.486 11.004 6.636 1.00 95.00 174 ASP A C 1
ATOM 1323 O O . ASP A 1 174 ? -21.294 11.668 5.977 1.00 95.00 174 ASP A O 1
ATOM 1327 N N . LEU A 1 175 ? -19.565 10.242 6.040 1.00 94.12 175 LEU A N 1
ATOM 1328 C CA . LEU A 1 175 ? -19.436 10.128 4.588 1.00 94.12 175 LEU A CA 1
ATOM 1329 C C . LEU A 1 175 ? -20.667 9.469 3.948 1.00 94.12 175 LEU A C 1
ATOM 1331 O O . LEU A 1 175 ? -21.140 9.941 2.912 1.00 94.12 175 LEU A O 1
ATOM 1335 N N . ALA A 1 176 ? -21.224 8.424 4.564 1.00 96.00 176 ALA A N 1
ATOM 1336 C CA . ALA A 1 176 ? -22.421 7.740 4.083 1.00 96.00 176 ALA A CA 1
ATOM 1337 C C . ALA A 1 176 ? -23.681 8.606 4.205 1.00 96.00 176 ALA A C 1
ATOM 1339 O O . ALA A 1 176 ? -24.571 8.486 3.370 1.00 96.00 176 ALA A O 1
ATOM 1340 N N . GLN A 1 177 ? -23.762 9.521 5.175 1.00 96.00 177 GLN A N 1
ATOM 1341 C CA . GLN A 1 177 ? -24.849 10.507 5.214 1.00 96.00 177 GLN A CA 1
ATOM 1342 C C . GLN A 1 177 ? -24.804 11.458 4.009 1.00 96.00 177 GLN A C 1
ATOM 1344 O O . GLN A 1 177 ? -25.851 11.834 3.481 1.00 96.00 177 GLN A O 1
ATOM 1349 N N . ALA A 1 178 ? -23.604 11.837 3.560 1.00 94.06 178 ALA A N 1
ATOM 1350 C CA . ALA A 1 178 ? -23.420 12.722 2.412 1.00 94.06 178 ALA A CA 1
ATOM 1351 C C . ALA A 1 178 ? -23.532 11.992 1.060 1.00 94.06 178 ALA A C 1
ATOM 1353 O O . ALA A 1 178 ? -24.050 12.560 0.096 1.00 94.06 178 ALA A O 1
ATOM 1354 N N . ASN A 1 179 ? -23.035 10.755 0.970 1.00 94.69 179 ASN A N 1
ATOM 1355 C CA . ASN A 1 179 ? -23.055 9.935 -0.241 1.00 94.69 179 ASN A CA 1
ATOM 1356 C C . ASN A 1 179 ? -23.202 8.435 0.100 1.00 94.69 179 ASN A C 1
ATOM 1358 O O . ASN A 1 179 ? -22.204 7.706 0.138 1.00 94.69 179 ASN A O 1
ATOM 1362 N N . PRO A 1 180 ? -24.438 7.961 0.342 1.00 94.19 180 PRO A N 1
ATOM 1363 C CA . PRO A 1 180 ? -24.686 6.597 0.801 1.00 94.19 180 PRO A CA 1
ATOM 1364 C C . PRO A 1 180 ? -24.166 5.526 -0.162 1.00 94.19 180 PRO A C 1
ATOM 1366 O O . PRO A 1 180 ? -23.527 4.571 0.271 1.00 94.19 180 PRO A O 1
ATOM 1369 N N . ASP A 1 181 ? -24.389 5.703 -1.467 1.00 95.06 181 ASP A N 1
ATOM 1370 C CA . ASP A 1 181 ? -24.014 4.714 -2.487 1.00 95.06 181 ASP A CA 1
ATOM 1371 C C . ASP A 1 181 ? -22.501 4.468 -2.533 1.00 95.06 181 ASP A C 1
ATOM 1373 O O . ASP A 1 181 ? -22.061 3.368 -2.863 1.00 95.06 181 ASP A O 1
ATOM 1377 N N . ALA A 1 182 ? -21.705 5.485 -2.192 1.00 94.25 182 ALA A N 1
ATOM 1378 C CA . ALA A 1 182 ? -20.254 5.376 -2.173 1.00 94.25 182 ALA A CA 1
ATOM 1379 C C . ALA A 1 182 ? -19.719 4.719 -0.893 1.00 94.25 182 ALA A C 1
ATOM 1381 O O . ALA A 1 182 ? -18.762 3.959 -0.986 1.00 94.25 182 ALA A O 1
ATOM 1382 N N . TYR A 1 183 ? -20.312 4.997 0.275 1.00 95.44 183 TYR A N 1
ATOM 1383 C CA . TYR A 1 183 ? -19.670 4.702 1.568 1.00 95.44 183 TYR A CA 1
ATOM 1384 C C . TYR A 1 183 ? -20.432 3.733 2.480 1.00 95.44 183 TYR A C 1
ATOM 1386 O O . TYR A 1 183 ? -19.864 3.264 3.463 1.00 95.44 183 TYR A O 1
ATOM 1394 N N . LEU A 1 184 ? -21.681 3.364 2.168 1.00 94.19 184 LEU A N 1
ATOM 1395 C CA . LEU A 1 184 ? -22.375 2.296 2.901 1.00 94.19 184 LEU A CA 1
ATOM 1396 C C . LEU A 1 18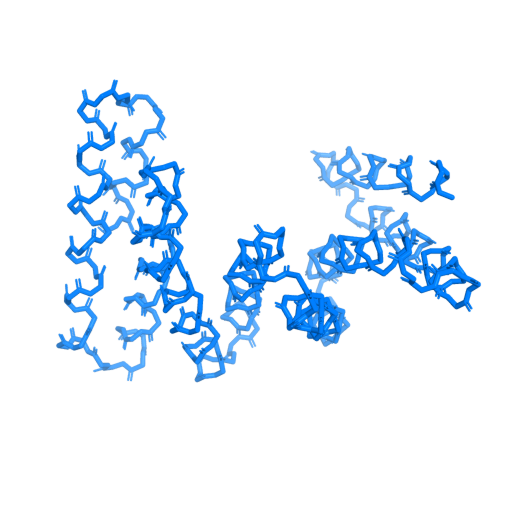4 ? -21.649 0.939 2.856 1.00 94.19 184 LEU A C 1
ATOM 1398 O O . LEU A 1 184 ? -21.667 0.251 3.878 1.00 94.19 184 LEU A O 1
ATOM 1402 N N . PRO A 1 185 ? -21.015 0.521 1.737 1.00 95.06 185 PRO A N 1
ATOM 1403 C CA . PRO A 1 185 ? -20.253 -0.724 1.718 1.00 95.06 185 PRO A CA 1
ATOM 1404 C C . PRO A 1 185 ? -19.083 -0.712 2.704 1.00 95.06 185 PRO A C 1
ATOM 1406 O O . PRO A 1 185 ? -18.896 -1.687 3.427 1.00 95.06 185 PRO A O 1
ATOM 1409 N N . ASP A 1 186 ? -18.340 0.396 2.766 1.00 92.75 186 ASP A N 1
ATOM 1410 C CA . ASP A 1 186 ? -17.200 0.534 3.673 1.00 92.75 186 ASP A CA 1
ATOM 1411 C C . ASP A 1 186 ? -17.660 0.611 5.134 1.00 92.75 186 ASP A C 1
ATOM 1413 O O . ASP A 1 186 ? -17.112 -0.096 5.975 1.00 92.75 186 ASP A O 1
ATOM 1417 N N . LEU A 1 187 ? -18.734 1.363 5.419 1.00 93.38 187 LEU A N 1
ATOM 1418 C CA . LEU A 1 187 ? -19.343 1.431 6.753 1.00 93.38 187 LEU A CA 1
ATOM 1419 C C . LEU A 1 187 ? -19.802 0.055 7.258 1.00 93.38 187 LEU A C 1
ATOM 1421 O O . LEU A 1 187 ? -19.719 -0.243 8.445 1.00 93.38 187 LEU A O 1
ATOM 1425 N N . ALA A 1 188 ? -20.303 -0.800 6.365 1.00 92.88 188 ALA A N 1
ATOM 1426 C CA . ALA A 1 188 ? -20.724 -2.151 6.725 1.00 92.88 188 ALA A CA 1
ATOM 1427 C C . ALA A 1 188 ? -19.547 -3.092 7.042 1.00 92.88 188 ALA A C 1
ATOM 1429 O O . ALA A 1 188 ? -19.765 -4.140 7.651 1.00 92.88 188 ALA A O 1
ATOM 1430 N N . MET A 1 189 ? -18.329 -2.752 6.604 1.00 89.81 189 MET A N 1
ATOM 1431 C CA . MET A 1 189 ? -17.107 -3.527 6.844 1.00 89.81 189 MET A CA 1
ATOM 1432 C C . MET A 1 189 ? -16.205 -2.944 7.946 1.00 89.81 189 MET A C 1
ATOM 1434 O O . MET A 1 189 ? -15.174 -3.553 8.245 1.00 89.81 189 MET A O 1
ATOM 1438 N N . SER A 1 190 ? -16.554 -1.779 8.503 1.00 85.44 190 SER A N 1
ATOM 1439 C CA . SER A 1 190 ? -15.848 -1.113 9.611 1.00 85.44 190 SER A CA 1
ATOM 1440 C C . SER A 1 190 ? -16.333 -1.518 11.000 1.00 85.44 190 SER A C 1
ATOM 1442 O O . SER A 1 190 ? -17.506 -1.936 11.122 1.00 85.44 190 SER A O 1
#

Organism: NCBI:txid173560

pLDDT: mean 93.96, std 5.55, range [60.47, 98.62]

Sequence (190 aa):
NMRAELLDGQSRALSSLGRRGDAYTSMREAVIIRRQLALQNPDSETHGLAISLNNFAFASLEIGRVEEALAAMTEANSIYLQLSESDPSQHLQNLAMSFSNLAALLHQSGRRVDALAAAERAVDLYYGLIEKNQGKLLPDLAGASNNFATLLAELGRREESLGPAQHAVDIYSDLAQANPDAYLPDLAMS